Protein AF-0000000068325678 (afdb_homodimer)

Sequence (214 aa):
MILCGSPHPFFDRKTSIVSKYISELDDCEKLFIPMHDECPGHWYLCVIDFKNSHIQILDSLRSKNRDKFRFQSVKTVVEFCQTFFKLYDIGKDVFQFSIDWAPSIPTMILCGSPHPFFDRKTSIVSKYISELDDCEKLFIPMHDECPGHWYLCVIDFKNSHIQILDSLRSKNRDKFRFQSVKTVVEFCQTFFKLYDIGKDVFQFSIDWAPSIPT

Radius of gyration: 17.44 Å; Cα contacts (8 Å, |Δi|>4): 293; chains: 2; bounding box: 43×41×51 Å

InterPro domains:
  IPR003653 Ulp1 protease family, C-terminal catalytic domain [PF02902] (25-102)
  IPR003653 Ulp1 protease family, C-terminal catalytic domain [PS50600] (1-107)
  IPR038765 Papain-like cysteine peptidase superfamily [SSF54001] (18-79)

Secondary structure (DSSP, 8-state):
-----S----S-TTSHHHHHHHHHHHH-SEEEEEEEETTTTEEEEEEEETTTTEEEEE-TT--HHHHHHHHHHHHHHHHHHHHHHHHTT-S---TT-EEEEPP----/-----S----S-TTSHHHHHHHHHHHH-SEEEEEEEETTTTEEEEEEEETTTTEEEEE-TT--HHHHHHHHHHHHHHHHHHHHHHHHTT-S---TT-EEEEPP----

Foldseek 3Di:
DPPPDDLPCPVVLPDPVVVVVLVVVLPDQKDWDWDFDVVVTDIWIWIQGQPVLAIETGHQDDDPVCVVVVVVVSVVVVVVVQVVCVSSVRPGHNPPHYYYYDDHDPD/DPPPDDLPCPPVLPDPVVVVVLVVVLPDQKDWDWDFDVVVTDIWIWIQGQPVLAIETGHQDDDPVCVVVVVVVSVVVVVVVQVVCVSSVRPGHNPPHYYYYDPHDPD

Structure (mmCIF, N/CA/C/O backbone):
data_AF-0000000068325678-model_v1
#
loop_
_entity.id
_entity.type
_entity.pdbx_description
1 polymer 'Ubiquitin-like protease family profile domain-containing protein'
#
loop_
_atom_site.group_PDB
_atom_site.id
_atom_site.type_symbol
_atom_site.label_atom_id
_atom_site.label_alt_id
_atom_site.label_comp_id
_atom_site.label_asym_id
_atom_site.label_entity_id
_atom_site.label_seq_id
_atom_site.pdbx_PDB_ins_code
_atom_site.Cartn_x
_atom_site.Cartn_y
_atom_site.Cartn_z
_atom_site.occupancy
_atom_site.B_iso_or_equiv
_atom_site.auth_seq_id
_atom_site.auth_comp_id
_atom_site.auth_asym_id
_atom_site.auth_atom_id
_atom_site.pdbx_PDB_model_num
ATOM 1 N N . MET A 1 1 ? 12.867 0.253 -30.562 1 19.03 1 MET A N 1
ATOM 2 C CA . MET A 1 1 ? 11.43 0.26 -30.828 1 19.03 1 MET A CA 1
ATOM 3 C C . MET A 1 1 ? 10.695 -0.684 -29.891 1 19.03 1 MET A C 1
ATOM 5 O O . MET A 1 1 ? 10.375 -1.813 -30.25 1 19.03 1 MET A O 1
ATOM 9 N N . ILE A 1 2 ? 11.211 -1.012 -28.703 1 21.33 2 ILE A N 1
ATOM 10 C CA . ILE A 1 2 ? 10.914 -2.166 -27.859 1 21.33 2 ILE A CA 1
ATOM 11 C C . ILE A 1 2 ? 9.438 -2.16 -27.484 1 21.33 2 ILE A C 1
ATOM 13 O O . ILE A 1 2 ? 8.945 -1.192 -26.906 1 21.33 2 ILE A O 1
ATOM 17 N N . LEU A 1 3 ? 8.562 -2.754 -28.391 1 21.84 3 LEU A N 1
ATOM 18 C CA . LEU A 1 3 ? 7.129 -3.012 -28.438 1 21.84 3 LEU A CA 1
ATOM 19 C C . LEU A 1 3 ? 6.609 -3.42 -27.062 1 21.84 3 LEU A C 1
ATOM 21 O O . LEU A 1 3 ? 6.988 -4.465 -26.531 1 21.84 3 LEU A O 1
ATOM 25 N N . CYS A 1 4 ? 6.664 -2.537 -26.094 1 28.83 4 CYS A N 1
ATOM 26 C CA . CYS A 1 4 ? 5.797 -2.703 -24.938 1 28.83 4 CYS A CA 1
ATOM 27 C C . CYS A 1 4 ? 4.449 -3.291 -25.344 1 28.83 4 CYS A C 1
ATOM 29 O O . CYS A 1 4 ? 3.615 -2.598 -25.938 1 28.83 4 CYS A O 1
ATOM 31 N N . GLY A 1 5 ? 4.523 -4.441 -26.062 1 28.38 5 GLY A N 1
ATOM 32 C CA . GLY A 1 5 ? 3.49 -5.156 -26.797 1 28.38 5 GLY A CA 1
ATOM 33 C C . GLY A 1 5 ? 2.125 -5.066 -26.141 1 28.38 5 GLY A C 1
ATOM 34 O O . GLY A 1 5 ? 2.002 -4.586 -25.016 1 28.38 5 GLY A O 1
ATOM 35 N N . SER A 1 6 ? 1.052 -5.852 -26.734 1 28.86 6 SER A N 1
ATOM 36 C CA . SER A 1 6 ? -0.381 -6.031 -26.531 1 28.86 6 SER A CA 1
ATOM 37 C C . SER A 1 6 ? -0.703 -6.223 -25.047 1 28.86 6 SER A C 1
ATOM 39 O O . SER A 1 6 ? 0.155 -6.648 -24.281 1 28.86 6 SER A O 1
ATOM 41 N N . PRO A 1 7 ? -1.675 -5.48 -24.531 1 33.47 7 PRO A N 1
ATOM 42 C CA . PRO A 1 7 ? -2.213 -5.668 -23.172 1 33.47 7 PRO A CA 1
ATOM 43 C C . PRO A 1 7 ? -2.221 -7.133 -22.734 1 33.47 7 PRO A C 1
ATOM 45 O O . PRO A 1 7 ? -2.896 -7.961 -23.359 1 33.47 7 PRO A O 1
ATOM 48 N N . HIS A 1 8 ? -1.134 -7.852 -22.797 1 33.44 8 HIS A N 1
ATOM 49 C CA . HIS A 1 8 ? -1.098 -9.281 -22.516 1 33.44 8 HIS A CA 1
ATOM 50 C C . HIS A 1 8 ? -2.164 -9.672 -21.5 1 33.44 8 HIS A C 1
ATOM 52 O O . HIS A 1 8 ? -2.369 -8.977 -20.5 1 33.44 8 HIS A O 1
ATOM 58 N N . PRO A 1 9 ? -3.201 -10.445 -21.891 1 39.09 9 PRO A N 1
ATOM 59 C CA . PRO A 1 9 ? -4.289 -11.039 -21.109 1 39.09 9 PRO A CA 1
ATOM 60 C C . PRO A 1 9 ? -3.834 -11.523 -19.734 1 39.09 9 PRO A C 1
ATOM 62 O O . PRO A 1 9 ? -4.41 -12.461 -19.172 1 39.09 9 PRO A O 1
ATOM 65 N N . PHE A 1 10 ? -2.732 -11.039 -19.297 1 39.41 10 PHE A N 1
ATOM 66 C CA . PHE A 1 10 ? -1.992 -11.812 -18.297 1 39.41 10 PHE A CA 1
ATOM 67 C C . PHE A 1 10 ? -2.902 -12.219 -17.141 1 39.41 10 PHE A C 1
ATOM 69 O O . PHE A 1 10 ? -2.881 -13.375 -16.719 1 39.41 10 PHE A O 1
ATOM 76 N N . PHE A 1 11 ? -3.197 -11.156 -16.172 1 44.03 11 PHE A N 1
ATOM 77 C CA . PHE A 1 11 ? -3.895 -11.789 -15.062 1 44.03 11 PHE A CA 1
ATOM 78 C C . PHE A 1 11 ? -5.246 -12.328 -15.508 1 44.03 11 PHE A C 1
ATOM 80 O O . PHE A 1 11 ? -6.121 -11.57 -15.922 1 44.03 11 PHE A O 1
ATOM 87 N N . ASP A 1 12 ? -5.238 -13.398 -16.25 1 41.72 12 ASP A N 1
ATOM 88 C CA . ASP A 1 12 ? -6.547 -14.008 -16.438 1 41.72 12 ASP A CA 1
ATOM 89 C C . ASP A 1 12 ? -7.391 -13.922 -15.172 1 41.72 12 ASP A C 1
ATOM 91 O O . ASP A 1 12 ? -7.02 -14.469 -14.133 1 41.72 12 ASP A O 1
ATOM 95 N N . ARG A 1 13 ? -8.156 -12.883 -15.039 1 50.09 13 ARG A N 1
ATOM 96 C CA . ARG A 1 13 ? -9.211 -12.781 -14.039 1 50.09 13 ARG A CA 1
ATOM 97 C C . ARG A 1 13 ? -9.711 -14.164 -13.633 1 50.09 13 ARG A C 1
ATOM 99 O O . ARG A 1 13 ? -10.5 -14.289 -12.695 1 50.09 13 ARG A O 1
ATOM 106 N N . LYS A 1 14 ? -9.07 -15.227 -14.43 1 54.88 14 LYS A N 1
ATOM 107 C CA . LYS A 1 14 ? -9.828 -16.469 -14.344 1 54.88 14 LYS A CA 1
ATOM 108 C C . LYS A 1 14 ? -9.312 -17.344 -13.211 1 54.88 14 LYS A C 1
ATOM 110 O O . LYS A 1 14 ? -9.82 -18.453 -12.984 1 54.88 14 LYS A O 1
ATOM 115 N N . THR A 1 15 ? -8.219 -16.656 -12.57 1 63.22 15 THR A N 1
ATOM 116 C CA . THR A 1 15 ? -7.977 -17.594 -11.484 1 63.22 15 THR A CA 1
ATOM 117 C C . THR A 1 15 ? -8.781 -17.219 -10.25 1 63.22 15 THR A C 1
ATOM 119 O O . THR A 1 15 ? -9.109 -16.047 -10.055 1 63.22 15 THR A O 1
ATOM 122 N N . SER A 1 16 ? -9.188 -18.156 -9.617 1 69.06 16 SER A N 1
ATOM 123 C CA . SER A 1 16 ? -9.984 -18.016 -8.398 1 69.06 16 SER A CA 1
ATOM 124 C C . SER A 1 16 ? -9.328 -17.062 -7.41 1 69.06 16 SER A C 1
ATOM 126 O O . SER A 1 16 ? -10.008 -16.266 -6.762 1 69.06 16 SER A O 1
ATOM 128 N N . ILE A 1 17 ? -8.023 -17.016 -7.434 1 69.06 17 ILE A N 1
ATOM 129 C CA . ILE A 1 17 ? -7.336 -16.188 -6.438 1 69.06 17 ILE A CA 1
ATOM 130 C C . ILE A 1 17 ? -7.445 -14.719 -6.82 1 69.06 17 ILE A C 1
ATOM 132 O O . ILE A 1 17 ? -7.715 -13.867 -5.965 1 69.06 17 ILE A O 1
ATOM 136 N N . VAL A 1 18 ? -7.32 -14.438 -8.078 1 73.19 18 VAL A N 1
ATOM 137 C CA . VAL A 1 18 ? -7.422 -13.055 -8.531 1 73.19 18 VAL A CA 1
ATOM 138 C C . VAL A 1 18 ? -8.836 -12.539 -8.305 1 73.19 18 VAL A C 1
ATOM 140 O O . VAL A 1 18 ? -9.031 -11.422 -7.824 1 73.19 18 VAL A O 1
ATOM 143 N N . SER A 1 19 ? -9.75 -13.469 -8.547 1 77.62 19 SER A N 1
ATOM 144 C CA . SER A 1 19 ? -11.148 -13.094 -8.352 1 77.62 19 SER A CA 1
ATOM 145 C C . SER A 1 19 ? -11.422 -12.742 -6.891 1 77.62 19 SER A C 1
ATOM 147 O O . SER A 1 19 ? -12.148 -11.789 -6.605 1 77.62 19 SER A O 1
ATOM 149 N N . LYS A 1 20 ? -10.812 -13.492 -6.074 1 81.19 20 LYS A N 1
ATOM 150 C CA . LYS A 1 20 ? -10.984 -13.227 -4.648 1 81.19 20 LYS A CA 1
ATOM 151 C C . LYS A 1 20 ? -10.398 -11.875 -4.262 1 81.19 20 LYS A C 1
ATOM 153 O O . LYS A 1 20 ? -11.047 -11.078 -3.582 1 81.19 20 LYS A O 1
ATOM 158 N N . TYR A 1 21 ? -9.297 -11.617 -4.734 1 78.25 21 TYR A N 1
ATOM 159 C CA . TYR A 1 21 ? -8.641 -10.367 -4.387 1 78.25 21 TYR A CA 1
ATOM 160 C C . TYR A 1 21 ? -9.359 -9.18 -5.016 1 78.25 21 TYR A C 1
ATOM 162 O O . TYR A 1 21 ? -9.445 -8.102 -4.414 1 78.25 21 TYR A O 1
ATOM 170 N N . ILE A 1 22 ? -9.922 -9.398 -6.152 1 79.69 22 ILE A N 1
ATOM 171 C CA . ILE A 1 22 ? -10.695 -8.359 -6.816 1 79.69 22 ILE A CA 1
ATOM 172 C C . ILE A 1 22 ? -11.906 -7.996 -5.961 1 79.69 22 ILE A C 1
ATOM 174 O O . ILE A 1 22 ? -12.172 -6.816 -5.711 1 79.69 22 ILE A O 1
ATOM 178 N N . SER A 1 23 ? -12.602 -9.031 -5.516 1 84.31 23 SER A N 1
ATOM 179 C CA . SER A 1 23 ? -13.789 -8.797 -4.699 1 84.31 23 SER A CA 1
ATOM 180 C C . SER A 1 23 ? -13.438 -8.07 -3.406 1 84.31 23 SER A C 1
ATOM 182 O O . SER A 1 23 ? -14.133 -7.129 -3.008 1 84.31 23 SER A O 1
ATOM 184 N N . GLU A 1 24 ? -12.406 -8.43 -2.816 1 85.19 24 GLU A N 1
ATOM 185 C CA . GLU A 1 24 ? -12 -7.84 -1.548 1 85.19 24 GLU A CA 1
ATOM 186 C C . GLU A 1 24 ? -11.57 -6.387 -1.731 1 85.19 24 GLU A C 1
ATOM 188 O O . GLU A 1 24 ? -11.898 -5.531 -0.906 1 85.19 24 GLU A O 1
ATOM 193 N N . LEU A 1 25 ? -10.938 -6.113 -2.812 1 84.06 25 LEU A N 1
ATOM 194 C CA . LEU A 1 25 ? -10.531 -4.742 -3.104 1 84.06 25 LEU A CA 1
ATOM 195 C C . LEU A 1 25 ? -11.734 -3.869 -3.424 1 84.06 25 LEU A C 1
ATOM 197 O O . LEU A 1 25 ? -11.766 -2.691 -3.064 1 84.06 25 LEU A O 1
ATOM 201 N N . ASP A 1 26 ? -12.68 -4.523 -4.055 1 86.56 26 ASP A N 1
ATOM 202 C CA . ASP A 1 26 ? -13.906 -3.795 -4.379 1 86.56 26 ASP A CA 1
ATOM 203 C C . ASP A 1 26 ? -14.625 -3.34 -3.109 1 86.56 26 ASP A C 1
ATOM 205 O O . ASP A 1 26 ? -15.266 -2.285 -3.098 1 86.56 26 ASP A O 1
ATOM 209 N N . ASP A 1 27 ? -14.398 -4.109 -2.055 1 86.38 27 ASP A N 1
ATOM 210 C CA . ASP A 1 27 ? -15.102 -3.82 -0.809 1 86.38 27 ASP A CA 1
ATOM 211 C C . ASP A 1 27 ? -14.258 -2.926 0.101 1 86.38 27 ASP A C 1
ATOM 213 O O . ASP A 1 27 ? -14.734 -2.471 1.144 1 86.38 27 ASP A O 1
ATOM 217 N N . CYS A 1 28 ? -13.102 -2.697 -0.262 1 87.56 28 CYS A N 1
ATOM 218 C CA . CYS A 1 28 ? -12.203 -1.906 0.568 1 87.56 28 CYS A CA 1
ATOM 219 C C . CYS A 1 28 ? -12.609 -0.438 0.573 1 87.56 28 CYS A C 1
ATOM 221 O O . CYS A 1 28 ? -12.898 0.133 -0.479 1 87.56 28 CYS A O 1
ATOM 223 N N . GLU A 1 29 ? -12.625 0.172 1.743 1 88.56 29 GLU A N 1
ATOM 224 C CA . GLU A 1 29 ? -12.984 1.584 1.848 1 88.56 29 GLU A CA 1
ATOM 225 C C . GLU A 1 29 ? -11.758 2.477 1.708 1 88.56 29 GLU A C 1
ATOM 227 O O . GLU A 1 29 ? -11.852 3.613 1.242 1 88.56 29 GLU A O 1
ATOM 232 N N . LYS A 1 30 ? -10.648 1.953 2.18 1 91.81 30 LYS A N 1
ATOM 233 C CA . LYS A 1 30 ? -9.406 2.717 2.121 1 91.81 30 LYS A CA 1
ATOM 234 C C . LYS A 1 30 ? -8.219 1.811 1.81 1 91.81 30 LYS A C 1
ATOM 236 O O . LYS A 1 30 ? -8.227 0.63 2.166 1 91.81 30 LYS A O 1
ATOM 241 N N . LEU A 1 31 ? -7.305 2.381 1.142 1 93 31 LEU A N 1
ATOM 242 C CA . LEU A 1 31 ? -6.02 1.743 0.891 1 93 31 LEU A CA 1
ATOM 243 C C . LEU A 1 31 ? -4.887 2.52 1.558 1 93 31 LEU A C 1
ATOM 245 O O . LEU A 1 31 ? -4.762 3.73 1.361 1 93 31 LEU A O 1
ATOM 249 N N . PHE A 1 32 ? -4.113 1.901 2.424 1 91.75 32 PHE A N 1
ATOM 250 C CA . PHE A 1 32 ? -2.957 2.477 3.098 1 91.75 32 PHE A CA 1
ATOM 251 C C . PHE A 1 32 ? -1.662 1.998 2.455 1 91.75 32 PHE A C 1
ATOM 253 O O . PHE A 1 32 ? -1.358 0.804 2.471 1 91.75 32 PHE A O 1
ATOM 260 N N . ILE A 1 33 ? -0.885 2.895 1.903 1 94.19 33 ILE A N 1
ATOM 261 C CA . ILE A 1 33 ? 0.302 2.516 1.145 1 94.19 33 ILE A CA 1
ATOM 262 C C . ILE A 1 33 ? 1.541 3.146 1.777 1 94.19 33 ILE A C 1
ATOM 264 O O . ILE A 1 33 ? 1.727 4.363 1.714 1 94.19 33 ILE A O 1
ATOM 268 N N . PRO A 1 34 ? 2.385 2.303 2.312 1 92.44 34 PRO A N 1
ATOM 269 C CA . PRO A 1 34 ? 3.658 2.84 2.797 1 92.44 34 PRO A CA 1
ATOM 270 C C . PRO A 1 34 ? 4.543 3.365 1.669 1 92.44 34 PRO A C 1
ATOM 272 O O . PRO A 1 34 ? 4.715 2.693 0.65 1 92.44 34 PRO A O 1
ATOM 275 N N . MET A 1 35 ? 4.977 4.582 1.812 1 93.19 35 MET A N 1
ATOM 276 C CA . MET A 1 35 ? 5.848 5.254 0.849 1 93.19 35 MET A CA 1
ATOM 277 C C . MET A 1 35 ? 7.242 5.457 1.428 1 93.19 35 MET A C 1
ATOM 279 O O . MET A 1 35 ? 7.391 5.723 2.623 1 93.19 35 MET A O 1
ATOM 283 N N . HIS A 1 36 ? 8.172 5.238 0.636 1 88.25 36 HIS A N 1
ATOM 284 C CA . HIS A 1 36 ? 9.547 5.402 1.099 1 88.25 36 HIS A CA 1
ATOM 285 C C . HIS A 1 36 ? 10.258 6.508 0.326 1 88.25 36 HIS A C 1
ATOM 287 O O . HIS A 1 36 ? 10.25 6.516 -0.907 1 88.25 36 HIS A O 1
ATOM 293 N N . ASP A 1 37 ? 10.688 7.469 1.021 1 87.25 37 ASP A N 1
ATOM 294 C CA . ASP A 1 37 ? 11.578 8.5 0.489 1 87.25 37 ASP A CA 1
ATOM 295 C C . ASP A 1 37 ? 13.039 8.133 0.714 1 87.25 37 ASP A C 1
ATOM 297 O O . ASP A 1 37 ? 13.539 8.203 1.839 1 87.25 37 ASP A O 1
ATOM 301 N N . GLU A 1 38 ? 13.711 7.66 -0.294 1 77.5 38 GLU A N 1
ATOM 302 C CA . GLU A 1 38 ? 15.062 7.133 -0.176 1 77.5 38 GLU A CA 1
ATOM 303 C C . GLU A 1 38 ? 16.016 8.172 0.424 1 77.5 38 GLU A C 1
ATOM 305 O O . GLU A 1 38 ? 16.922 7.824 1.169 1 77.5 38 GLU A O 1
ATOM 310 N N . CYS A 1 39 ? 15.867 9.312 0.131 1 71.75 39 CYS A N 1
ATOM 311 C CA . CYS A 1 39 ? 16.703 10.375 0.664 1 71.75 39 CYS A CA 1
ATOM 312 C C . CYS A 1 39 ? 15.898 11.32 1.545 1 71.75 39 CYS A C 1
ATOM 314 O O . CYS A 1 39 ? 15.234 12.227 1.043 1 71.75 39 CYS A O 1
ATOM 316 N N . PRO A 1 40 ? 16.094 11.039 2.643 1 68.5 40 PRO A N 1
ATOM 317 C CA . PRO A 1 40 ? 17.016 10.406 3.582 1 68.5 40 PRO A CA 1
ATOM 318 C C . PRO A 1 40 ? 16.531 9.039 4.055 1 68.5 40 PRO A C 1
ATOM 320 O O . PRO A 1 40 ? 17.047 8.5 5.039 1 68.5 40 PRO A O 1
ATOM 323 N N . GLY A 1 41 ? 15.531 8.375 3.555 1 81.88 41 GLY A N 1
ATOM 324 C CA . GLY A 1 41 ? 15.008 7.094 3.998 1 81.88 41 GLY A CA 1
ATOM 325 C C . GLY A 1 41 ? 13.781 7.223 4.875 1 81.88 41 GLY A C 1
ATOM 326 O O . GLY A 1 41 ? 13.57 6.414 5.781 1 81.88 41 GLY A O 1
ATOM 327 N N . HIS A 1 42 ? 13.055 8.227 4.734 1 87 42 HIS A N 1
ATOM 328 C CA . HIS A 1 42 ? 11.859 8.516 5.508 1 87 42 HIS A CA 1
ATOM 329 C C . HIS A 1 42 ? 10.641 7.82 4.918 1 87 42 HIS A C 1
ATOM 331 O O . HIS A 1 42 ? 10.453 7.801 3.699 1 87 42 HIS A O 1
ATOM 337 N N . TRP A 1 43 ? 9.992 7.262 5.863 1 88.25 43 TRP A N 1
ATOM 338 C CA . TRP A 1 43 ? 8.758 6.609 5.457 1 88.25 43 TRP A CA 1
ATOM 339 C C . TRP A 1 43 ? 7.551 7.496 5.758 1 88.25 43 TRP A C 1
ATOM 341 O O . TRP A 1 43 ? 7.527 8.203 6.77 1 88.25 43 TRP A O 1
ATOM 351 N N . TYR A 1 44 ? 6.59 7.551 4.898 1 90.5 44 TYR A N 1
ATOM 352 C CA . TYR A 1 44 ? 5.312 8.234 5.074 1 90.5 44 TYR A CA 1
ATOM 353 C C . TYR A 1 44 ? 4.18 7.438 4.441 1 90.5 44 TYR A C 1
ATOM 355 O O . TYR A 1 44 ? 4.406 6.367 3.877 1 90.5 44 TYR A O 1
ATOM 363 N N . LEU A 1 45 ? 2.941 7.93 4.652 1 92.19 45 LEU A N 1
ATOM 364 C CA . LEU A 1 45 ? 1.812 7.109 4.23 1 92.19 45 LEU A CA 1
ATOM 365 C C . LEU A 1 45 ? 0.98 7.832 3.176 1 92.19 45 LEU A C 1
ATOM 367 O O . LEU A 1 45 ? 0.691 9.023 3.314 1 92.19 45 LEU A O 1
ATOM 371 N N . CYS A 1 46 ? 0.693 7.102 2.072 1 94.69 46 CYS A N 1
ATOM 372 C CA . CYS A 1 46 ? -0.371 7.465 1.144 1 94.69 46 CYS A CA 1
ATOM 373 C C . CYS A 1 46 ? -1.671 6.754 1.499 1 94.69 46 CYS A C 1
ATOM 375 O O . CYS A 1 46 ? -1.71 5.523 1.578 1 94.69 46 CYS A O 1
ATOM 377 N N . VAL A 1 47 ? -2.73 7.539 1.732 1 94.12 47 VAL A N 1
ATOM 378 C CA . VAL A 1 47 ? -4.027 6.953 2.055 1 94.12 47 VAL A CA 1
ATOM 379 C C . VAL A 1 47 ? -5.027 7.27 0.947 1 94.12 47 VAL A C 1
ATOM 381 O O . VAL A 1 47 ? -5.371 8.438 0.727 1 94.12 47 VAL A O 1
ATOM 384 N N . ILE A 1 48 ? -5.441 6.238 0.242 1 95.75 48 ILE A N 1
ATOM 385 C CA . ILE A 1 48 ? -6.512 6.402 -0.737 1 95.75 48 ILE A CA 1
ATOM 386 C C . ILE A 1 48 ? -7.859 6.113 -0.083 1 95.75 48 ILE A C 1
ATOM 388 O O . ILE A 1 48 ? -8.148 4.969 0.279 1 95.75 48 ILE A O 1
ATOM 392 N N . ASP A 1 49 ? -8.688 7.168 0.061 1 93.81 49 ASP A N 1
ATOM 393 C CA . ASP A 1 49 ? -10.008 7.074 0.689 1 93.81 49 ASP A CA 1
ATOM 394 C C . ASP A 1 49 ? -11.109 6.965 -0.36 1 93.81 49 ASP A C 1
ATOM 396 O O . ASP A 1 49 ? -11.57 7.977 -0.892 1 93.81 49 ASP A O 1
ATOM 400 N N . PHE A 1 50 ? -11.461 5.738 -0.648 1 94 50 PHE A N 1
ATOM 401 C CA . PHE A 1 50 ? -12.461 5.504 -1.682 1 94 50 PHE A CA 1
ATOM 402 C C . PHE A 1 50 ? -13.82 6.043 -1.252 1 94 50 PHE A C 1
ATOM 404 O O . PHE A 1 50 ? -14.609 6.484 -2.088 1 94 50 PHE A O 1
ATOM 411 N N . LYS A 1 51 ? -14.078 6.027 0.022 1 91.38 51 LYS A N 1
ATOM 412 C CA . LYS A 1 51 ? -15.367 6.457 0.57 1 91.38 51 LYS A CA 1
ATOM 413 C C . LYS A 1 51 ? -15.57 7.957 0.372 1 91.38 51 LYS A C 1
ATOM 415 O O . LYS A 1 51 ? -16.641 8.391 -0.051 1 91.38 51 LYS A O 1
ATOM 420 N N . ASN A 1 52 ? -14.492 8.703 0.562 1 93 52 ASN A N 1
ATOM 421 C CA . ASN A 1 52 ? -14.617 10.156 0.507 1 93 52 ASN A CA 1
ATOM 422 C C . ASN A 1 52 ? -13.977 10.727 -0.754 1 93 52 ASN A C 1
ATOM 424 O O . ASN A 1 52 ? -13.898 11.945 -0.924 1 93 52 ASN A O 1
ATOM 428 N N . SER A 1 53 ? -13.469 9.945 -1.628 1 95.69 53 SER A N 1
ATOM 429 C CA . SER A 1 53 ? -12.914 10.305 -2.932 1 95.69 53 SER A CA 1
ATOM 430 C C . SER A 1 53 ? -11.766 11.297 -2.793 1 95.69 53 SER A C 1
ATOM 432 O O . SER A 1 53 ? -11.75 12.336 -3.447 1 95.69 53 SER A O 1
ATOM 434 N N . HIS A 1 54 ? -10.867 10.984 -1.891 1 96.12 54 HIS A N 1
ATOM 435 C CA . HIS A 1 54 ? -9.695 11.836 -1.708 1 96.12 54 HIS A CA 1
ATOM 436 C C . HIS A 1 54 ? -8.477 11.016 -1.307 1 96.12 54 HIS A C 1
ATOM 438 O O . HIS A 1 54 ? -8.602 9.875 -0.873 1 96.12 54 HIS A O 1
ATOM 444 N N . ILE A 1 55 ? -7.34 11.609 -1.495 1 96.94 55 ILE A N 1
ATOM 445 C CA . ILE A 1 55 ? -6.059 11.008 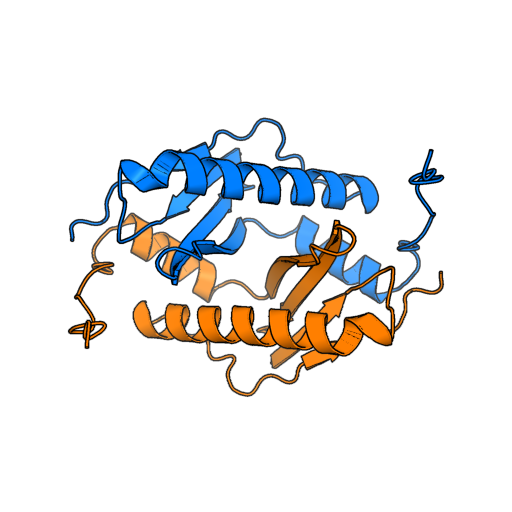-1.156 1 96.94 55 ILE A CA 1
ATOM 446 C C . ILE A 1 55 ? -5.305 11.906 -0.178 1 96.94 55 ILE A C 1
ATOM 448 O O . ILE A 1 55 ? -5.219 13.117 -0.378 1 96.94 55 ILE A O 1
ATOM 452 N N . GLN A 1 56 ? -4.832 11.281 0.877 1 94.94 56 GLN A N 1
ATOM 453 C CA . GLN A 1 56 ? -4.094 12.047 1.885 1 94.94 56 GLN A CA 1
ATOM 454 C C . GLN A 1 56 ? -2.674 11.508 2.047 1 94.94 56 GLN A C 1
ATOM 456 O O . GLN A 1 56 ? -2.455 10.297 2.035 1 94.94 56 GLN A O 1
ATOM 461 N N . ILE A 1 57 ? -1.778 12.461 2.191 1 94 57 ILE A N 1
ATOM 462 C CA . ILE A 1 57 ? -0.4 12.125 2.531 1 94 57 ILE A CA 1
ATOM 463 C C . ILE A 1 57 ? -0.155 12.391 4.016 1 94 57 ILE A C 1
ATOM 465 O O . ILE A 1 57 ? -0.29 13.523 4.48 1 94 57 ILE A O 1
ATOM 469 N N . LEU A 1 58 ? 0.089 11.375 4.75 1 90.06 58 LEU A N 1
ATOM 470 C CA . LEU A 1 58 ? 0.464 11.484 6.156 1 90.06 58 LEU A CA 1
ATOM 471 C C . LEU A 1 58 ? 1.979 11.422 6.32 1 90.06 58 LEU A C 1
ATOM 473 O O . LEU A 1 58 ? 2.588 10.367 6.109 1 90.06 58 LEU A O 1
ATOM 477 N N . ASP A 1 59 ? 2.51 12.508 6.684 1 88.5 59 ASP A N 1
ATOM 478 C CA . ASP A 1 59 ? 3.955 12.641 6.832 1 88.5 59 ASP A CA 1
ATOM 479 C C . ASP A 1 59 ? 4.312 13.32 8.148 1 88.5 59 ASP A C 1
ATOM 481 O O . ASP A 1 59 ? 3.99 14.492 8.359 1 88.5 59 ASP A O 1
ATOM 485 N N . SER A 1 60 ? 4.961 12.578 8.914 1 81.38 60 SER A N 1
ATOM 486 C CA . SER A 1 60 ? 5.305 13.117 10.234 1 81.38 60 SER A CA 1
ATOM 487 C C . SER A 1 60 ? 6.477 14.094 10.141 1 81.38 60 SER A C 1
ATOM 489 O O . SER A 1 60 ? 6.727 14.852 11.078 1 81.38 60 SER A O 1
ATOM 491 N N . LEU A 1 61 ? 7.246 14.031 9.18 1 83.81 61 LEU A N 1
ATOM 492 C CA . LEU A 1 61 ? 8.391 14.922 8.992 1 83.81 61 LEU A CA 1
ATOM 493 C C . LEU A 1 61 ? 8.281 15.664 7.66 1 83.81 61 LEU A C 1
ATOM 495 O O . LEU A 1 61 ? 9.164 15.555 6.809 1 83.81 61 LEU A O 1
ATOM 499 N N . ARG A 1 62 ? 7.328 16.422 7.531 1 85.38 62 ARG A N 1
ATOM 500 C CA . ARG A 1 62 ? 7.152 17.172 6.293 1 85.38 62 ARG A CA 1
ATOM 501 C C . ARG A 1 62 ? 8.305 18.141 6.07 1 85.38 62 ARG A C 1
ATOM 503 O O . ARG A 1 62 ? 8.828 18.719 7.02 1 85.38 62 ARG A O 1
ATOM 510 N N . SER A 1 63 ? 8.727 18.156 4.93 1 85.56 63 SER A N 1
ATOM 511 C CA . SER A 1 63 ? 9.789 19.062 4.508 1 85.56 63 SER A CA 1
ATOM 512 C C . SER A 1 63 ? 9.461 19.734 3.182 1 85.56 63 SER A C 1
ATOM 514 O O . SER A 1 63 ? 9.172 19.062 2.191 1 85.56 63 SER A O 1
ATOM 516 N N . LYS A 1 64 ? 9.516 21 3.15 1 88.12 64 LYS A N 1
ATOM 517 C CA . LYS A 1 64 ? 9.203 21.75 1.938 1 88.12 64 LYS A CA 1
ATOM 518 C C . LYS A 1 64 ? 10.078 21.312 0.771 1 88.12 64 LYS A C 1
ATOM 520 O O . LYS A 1 64 ? 9.609 21.219 -0.365 1 88.12 64 LYS A O 1
ATOM 525 N N . ASN A 1 65 ? 11.312 20.938 1.061 1 90.31 65 ASN A N 1
ATOM 526 C CA . ASN A 1 65 ? 12.258 20.547 0.021 1 90.31 65 ASN A CA 1
ATOM 527 C C . ASN A 1 65 ? 11.906 19.188 -0.574 1 90.31 65 ASN A C 1
ATOM 529 O O . ASN A 1 65 ? 12.25 18.906 -1.721 1 90.31 65 ASN A O 1
ATOM 533 N N . ARG A 1 66 ? 11.141 18.438 0.225 1 92.44 66 ARG A N 1
ATOM 534 C CA . ARG A 1 66 ? 10.859 17.078 -0.228 1 92.44 66 ARG A CA 1
ATOM 535 C C . ARG A 1 66 ? 9.406 16.922 -0.647 1 92.44 66 ARG A C 1
ATOM 537 O O . ARG A 1 66 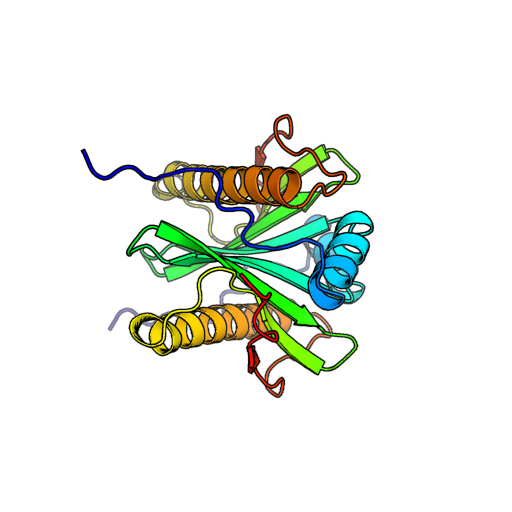? 9.031 15.93 -1.278 1 92.44 66 ARG A O 1
ATOM 544 N N . ASP A 1 67 ? 8.625 17.938 -0.395 1 92.81 67 ASP A N 1
ATOM 545 C CA . ASP A 1 67 ? 7.184 17.859 -0.592 1 92.81 67 ASP A CA 1
ATOM 546 C C . ASP A 1 67 ? 6.844 17.562 -2.049 1 92.81 67 ASP A C 1
ATOM 548 O O . ASP A 1 67 ? 5.98 16.734 -2.33 1 92.81 67 ASP A O 1
ATOM 552 N N . LYS A 1 68 ? 7.574 18.25 -2.93 1 94.62 68 LYS A N 1
ATOM 553 C CA . LYS A 1 68 ? 7.281 18.047 -4.348 1 94.62 68 LYS A CA 1
ATOM 554 C C . LYS A 1 68 ? 7.566 16.609 -4.766 1 94.62 68 LYS A C 1
ATOM 556 O O . LYS A 1 68 ? 6.758 15.984 -5.461 1 94.62 68 LYS A O 1
ATOM 561 N N . PHE A 1 69 ? 8.656 16.109 -4.336 1 94.5 69 PHE A N 1
ATOM 562 C CA . PHE A 1 69 ? 9.055 14.758 -4.684 1 94.5 69 PHE A CA 1
ATOM 563 C C . PHE A 1 69 ? 8.086 13.742 -4.094 1 94.5 69 PHE A C 1
ATOM 565 O O . PHE A 1 69 ? 7.648 12.82 -4.785 1 94.5 69 PHE A O 1
ATOM 572 N N . ARG A 1 70 ? 7.727 13.898 -2.9 1 94.31 70 ARG A N 1
ATOM 573 C CA . ARG A 1 70 ? 6.828 12.969 -2.223 1 94.31 70 ARG A CA 1
ATOM 574 C C . ARG A 1 70 ? 5.434 13 -2.838 1 94.31 70 ARG A C 1
ATOM 576 O O . ARG A 1 70 ? 4.777 11.969 -2.967 1 94.31 70 ARG A O 1
ATOM 583 N N . PHE A 1 71 ? 5.074 14.18 -3.193 1 96.31 71 PHE A N 1
ATOM 584 C CA . PHE A 1 71 ? 3.795 14.344 -3.873 1 96.31 71 PHE A CA 1
ATOM 585 C C . PHE A 1 71 ? 3.789 13.594 -5.203 1 96.31 71 PHE A C 1
ATOM 587 O O . PHE A 1 71 ? 2.838 12.875 -5.512 1 96.31 71 PHE A O 1
ATOM 594 N N . GLN A 1 72 ? 4.844 13.742 -5.93 1 96.44 72 GLN A N 1
ATOM 595 C CA . GLN A 1 72 ? 4.941 13.078 -7.227 1 96.44 72 GLN A CA 1
ATOM 596 C C . GLN A 1 72 ? 4.969 11.562 -7.062 1 96.44 72 GLN A C 1
ATOM 598 O O . GLN A 1 72 ? 4.395 10.836 -7.879 1 96.44 72 GLN A O 1
ATOM 603 N N . SER A 1 73 ? 5.672 11.086 -6.066 1 94.69 73 SER A N 1
ATOM 604 C CA . SER A 1 73 ? 5.711 9.656 -5.793 1 94.69 73 SER A CA 1
ATOM 605 C C . SER A 1 73 ? 4.312 9.109 -5.516 1 94.69 73 SER A C 1
ATOM 607 O O . SER A 1 73 ? 3.949 8.039 -6.016 1 94.69 73 SER A O 1
ATOM 609 N N . VAL A 1 74 ? 3.516 9.859 -4.793 1 96.69 74 VAL A N 1
ATOM 610 C CA . VAL A 1 74 ? 2.145 9.469 -4.492 1 96.69 74 VAL A CA 1
ATOM 611 C C . VAL A 1 74 ? 1.315 9.461 -5.773 1 96.69 74 VAL A C 1
ATOM 613 O O . VAL A 1 74 ? 0.574 8.508 -6.035 1 96.69 74 VAL A O 1
ATOM 616 N N . LYS A 1 75 ? 1.518 10.453 -6.551 1 97.25 75 LYS A N 1
ATOM 617 C CA . LYS A 1 75 ? 0.792 10.508 -7.816 1 97.25 75 LYS A CA 1
ATOM 618 C C . LYS A 1 75 ? 1.087 9.281 -8.672 1 97.25 75 LYS A C 1
ATOM 620 O O . LYS A 1 75 ? 0.174 8.68 -9.242 1 97.25 75 LYS A O 1
ATOM 625 N N . THR A 1 76 ? 2.311 8.914 -8.727 1 95.12 76 THR A N 1
ATOM 626 C CA . THR A 1 76 ? 2.725 7.77 -9.531 1 95.12 76 THR A CA 1
ATOM 627 C C . THR A 1 76 ? 2.07 6.488 -9.023 1 95.12 76 THR A C 1
ATOM 629 O O . THR A 1 76 ? 1.542 5.699 -9.805 1 95.12 76 THR A O 1
ATOM 632 N N . VAL A 1 77 ? 2.092 6.281 -7.766 1 95.31 77 VAL A N 1
ATOM 633 C CA . VAL A 1 77 ? 1.505 5.082 -7.18 1 95.31 77 VAL A CA 1
ATOM 634 C C . VAL A 1 77 ? -0 5.062 -7.438 1 95.31 77 VAL A C 1
ATOM 636 O O . VAL A 1 77 ? -0.569 4.016 -7.754 1 95.31 77 VAL A O 1
ATOM 639 N N . VAL A 1 78 ? -0.652 6.18 -7.355 1 96.81 78 VAL A N 1
ATOM 640 C CA . VAL A 1 78 ? -2.088 6.289 -7.582 1 96.81 78 VAL A CA 1
ATOM 641 C C . VAL A 1 78 ? -2.408 5.949 -9.039 1 96.81 78 VAL A C 1
ATOM 643 O O . VAL A 1 78 ? -3.396 5.266 -9.32 1 96.81 78 VAL A O 1
ATOM 646 N N . GLU A 1 79 ? -1.583 6.414 -9.906 1 95.06 79 GLU A N 1
ATOM 647 C CA . GLU A 1 79 ? -1.756 6.082 -11.312 1 95.06 79 GLU A CA 1
ATOM 648 C 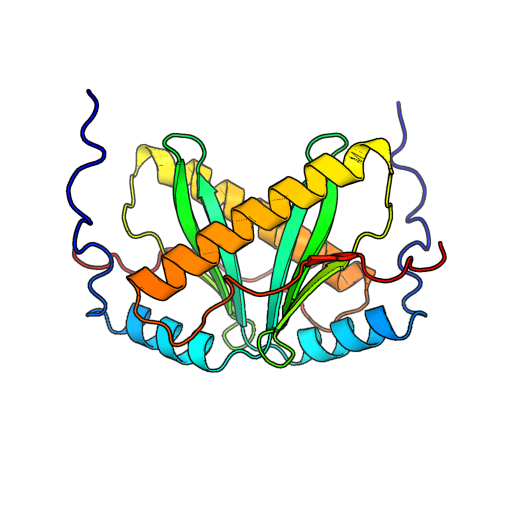C . GLU A 1 79 ? -1.629 4.578 -11.547 1 95.06 79 GLU A C 1
ATOM 650 O O . GLU A 1 79 ? -2.375 4.004 -12.344 1 95.06 79 GLU A O 1
ATOM 655 N N . PHE A 1 80 ? -0.729 4.031 -10.867 1 91.94 80 PHE A N 1
ATOM 656 C CA . PHE A 1 80 ? -0.615 2.58 -10.953 1 91.94 80 PHE A CA 1
ATOM 657 C C . PHE A 1 80 ? -1.878 1.906 -10.43 1 91.94 80 PHE A C 1
ATOM 659 O O . PHE A 1 80 ? -2.404 0.989 -11.062 1 91.94 80 PHE A O 1
ATOM 666 N N . CYS A 1 81 ? -2.35 2.312 -9.328 1 94.19 81 CYS A N 1
ATOM 667 C CA . CYS A 1 81 ? -3.576 1.744 -8.781 1 94.19 81 CYS A CA 1
ATOM 668 C C . CYS A 1 81 ? -4.723 1.858 -9.781 1 94.19 81 CYS A C 1
ATOM 670 O O . CYS A 1 81 ? -5.445 0.888 -10.016 1 94.19 81 CYS A O 1
ATOM 672 N N . GLN A 1 82 ? -4.77 3.033 -10.391 1 95 82 GLN A N 1
ATOM 673 C CA . GLN A 1 82 ? -5.809 3.244 -11.391 1 95 82 GLN A CA 1
ATOM 674 C C . GLN A 1 82 ? -5.695 2.227 -12.523 1 95 82 GLN A C 1
ATOM 676 O O . GLN A 1 82 ? -6.691 1.631 -12.938 1 95 82 GLN A O 1
ATOM 681 N N . THR A 1 83 ? -4.52 2.062 -12.992 1 90.69 83 THR A N 1
ATOM 682 C CA . THR A 1 83 ? -4.273 1.122 -14.078 1 90.69 83 THR A CA 1
ATOM 683 C C . THR A 1 83 ? -4.617 -0.302 -13.656 1 90.69 83 THR A C 1
ATOM 685 O O . THR A 1 83 ? -5.258 -1.042 -14.406 1 90.69 83 THR A O 1
ATOM 688 N N . PHE A 1 84 ? -4.23 -0.606 -12.492 1 86.44 84 PHE A N 1
ATOM 689 C CA . PHE A 1 84 ? -4.516 -1.924 -11.93 1 86.44 84 PHE A CA 1
ATOM 690 C C . PHE A 1 84 ? -6.016 -2.156 -11.836 1 86.44 84 PHE A C 1
ATOM 692 O O . PHE A 1 84 ? -6.516 -3.215 -12.219 1 86.44 84 PHE A O 1
ATOM 699 N N . PHE A 1 85 ? -6.73 -1.21 -11.32 1 90.56 85 PHE A N 1
ATOM 700 C CA . PHE A 1 85 ? -8.18 -1.314 -11.18 1 90.56 85 PHE A CA 1
ATOM 701 C C . PHE A 1 85 ? -8.844 -1.53 -12.531 1 90.56 85 PHE A C 1
ATOM 703 O O . PHE A 1 85 ? -9.742 -2.363 -12.664 1 90.56 85 PHE A O 1
ATOM 710 N N . LYS A 1 86 ? -8.391 -0.835 -13.477 1 90.31 86 LYS A N 1
ATOM 711 C CA . LYS A 1 86 ? -8.93 -0.979 -14.828 1 90.31 86 LYS A CA 1
ATOM 712 C C . LYS A 1 86 ? -8.602 -2.35 -15.406 1 90.31 86 LYS A C 1
ATOM 714 O O . LYS A 1 86 ? -9.477 -3.021 -15.961 1 90.31 86 LYS A O 1
ATOM 719 N N . LEU A 1 87 ? -7.402 -2.727 -15.25 1 84.38 87 LEU A N 1
ATOM 720 C CA . LEU A 1 87 ? -6.926 -3.984 -15.812 1 84.38 87 LEU A CA 1
ATOM 721 C C . LEU A 1 87 ? -7.711 -5.164 -15.25 1 84.38 87 LEU A C 1
ATOM 723 O O . LEU A 1 87 ? -8.016 -6.113 -15.977 1 84.38 87 LEU A O 1
ATOM 727 N N . TYR A 1 88 ? -8.031 -5.078 -14.031 1 83.94 88 TYR A N 1
ATOM 728 C CA . TYR A 1 88 ? -8.672 -6.215 -13.383 1 83.94 88 TYR A CA 1
ATOM 729 C C . TYR A 1 88 ? -10.164 -5.969 -13.195 1 83.94 88 TYR A C 1
ATOM 731 O O . TYR A 1 88 ? -10.844 -6.715 -12.484 1 83.94 88 TYR A O 1
ATOM 739 N N . ASP A 1 89 ? -10.664 -4.883 -13.797 1 87.69 89 ASP A N 1
ATOM 740 C CA . ASP A 1 89 ? -12.086 -4.543 -13.797 1 87.69 89 ASP A CA 1
ATOM 741 C C . ASP A 1 89 ? -12.617 -4.41 -12.375 1 87.69 89 ASP A C 1
ATOM 743 O O . ASP A 1 89 ? -13.648 -4.996 -12.031 1 87.69 89 ASP A O 1
ATOM 747 N N . ILE A 1 90 ? -11.781 -3.832 -11.602 1 86.56 90 ILE A N 1
ATOM 748 C CA . ILE A 1 90 ? -12.211 -3.498 -10.242 1 86.56 90 ILE A CA 1
ATOM 749 C C . ILE A 1 90 ? -13.047 -2.225 -10.266 1 86.56 90 ILE A C 1
ATOM 751 O O . ILE A 1 90 ? -12.734 -1.278 -10.992 1 86.56 90 ILE A O 1
ATOM 755 N N . GLY A 1 91 ? -14.109 -2.154 -9.531 1 89.94 91 GLY A N 1
ATOM 756 C CA . GLY A 1 91 ? -15.055 -1.053 -9.539 1 89.94 91 GLY A CA 1
ATOM 757 C C . GLY A 1 91 ? -14.547 0.18 -8.812 1 89.94 91 GLY A C 1
ATOM 758 O O . GLY A 1 91 ? -15.281 0.799 -8.039 1 89.94 91 GLY A O 1
ATOM 759 N N . LYS A 1 92 ? -13.312 0.516 -8.938 1 93.12 92 LYS A N 1
ATOM 760 C CA . LYS A 1 92 ? -12.734 1.706 -8.32 1 93.12 92 LYS A CA 1
ATOM 761 C C . LYS A 1 92 ? -12.133 2.631 -9.367 1 93.12 92 LYS A C 1
ATOM 763 O O . LYS A 1 92 ? -11.555 2.164 -10.352 1 93.12 92 LYS A O 1
ATOM 768 N N . ASP A 1 93 ? -12.367 3.971 -9.156 1 94.94 93 ASP A N 1
ATOM 769 C CA . ASP A 1 93 ? -11.82 5.02 -10.008 1 94.94 93 ASP A CA 1
ATOM 770 C C . ASP A 1 93 ? -11.227 6.156 -9.18 1 94.94 93 ASP A C 1
ATOM 772 O O . ASP A 1 93 ? -11.953 6.863 -8.484 1 94.94 93 ASP A O 1
ATOM 776 N N . VAL A 1 94 ? -9.922 6.309 -9.289 1 96.81 94 VAL A N 1
ATOM 777 C CA . VAL A 1 94 ? -9.273 7.289 -8.422 1 96.81 94 VAL A CA 1
ATOM 778 C C . VAL A 1 94 ? -8.711 8.43 -9.266 1 96.81 94 VAL A C 1
ATOM 780 O O . VAL A 1 94 ? -7.969 9.273 -8.758 1 96.81 94 VAL A O 1
ATOM 783 N N . PHE A 1 95 ? -9.047 8.531 -10.422 1 93.25 95 PHE A N 1
ATOM 784 C CA . PHE A 1 95 ? -8.5 9.492 -11.375 1 93.25 95 PHE A CA 1
ATOM 785 C C . PHE A 1 95 ? -8.812 10.922 -10.945 1 93.25 95 PHE A C 1
ATOM 787 O O . PHE A 1 95 ? -7.98 11.82 -11.094 1 93.25 95 PHE A O 1
ATOM 794 N N . GLN A 1 96 ? -9.914 11.047 -10.344 1 94.88 96 GLN A N 1
ATOM 795 C CA . GLN A 1 96 ? -10.352 12.406 -10.039 1 94.88 96 GLN A CA 1
ATOM 796 C C . GLN A 1 96 ? -10.117 12.742 -8.57 1 94.88 96 GLN A C 1
ATOM 798 O O . GLN A 1 96 ? -10.562 13.789 -8.094 1 94.88 96 GLN A O 1
ATOM 803 N N . PHE A 1 97 ? -9.516 11.891 -7.891 1 97.5 97 PHE A N 1
ATOM 804 C CA . PHE A 1 97 ? -9.32 12.156 -6.469 1 97.5 97 PHE A CA 1
ATOM 805 C C . PHE A 1 97 ? -8.312 13.281 -6.266 1 97.5 97 PHE A C 1
ATOM 807 O O . PHE A 1 97 ? -7.293 13.344 -6.957 1 97.5 97 PHE A O 1
ATOM 814 N N . SER A 1 98 ? -8.586 14.18 -5.371 1 96.81 98 SER A N 1
ATOM 815 C CA . SER A 1 98 ? -7.598 15.188 -4.996 1 96.81 98 SER A CA 1
ATOM 816 C C . SER A 1 98 ? -6.57 14.617 -4.02 1 96.81 98 SER A C 1
ATOM 818 O O . SER A 1 98 ? -6.891 13.734 -3.223 1 96.81 98 SER A O 1
ATOM 820 N N . ILE A 1 99 ? -5.379 15.141 -4.125 1 97 99 ILE A N 1
ATOM 821 C CA . ILE A 1 99 ? -4.309 14.75 -3.215 1 97 99 ILE A CA 1
ATOM 822 C C . ILE A 1 99 ? -3.977 15.906 -2.277 1 97 99 ILE A C 1
ATOM 824 O O . ILE A 1 99 ? -3.721 17.031 -2.729 1 97 99 ILE A O 1
ATOM 828 N N . ASP A 1 100 ? -4.043 15.609 -0.973 1 94.69 100 ASP A N 1
ATOM 829 C CA . ASP A 1 100 ? -3.736 16.656 0.004 1 94.69 100 ASP A CA 1
ATOM 830 C C . ASP A 1 100 ? -2.844 16.109 1.12 1 94.69 100 ASP A C 1
ATOM 832 O O . ASP A 1 100 ? -2.834 14.906 1.384 1 94.69 100 ASP A O 1
ATOM 836 N N . TRP A 1 101 ? -2.174 17.062 1.709 1 92.56 101 TRP A N 1
ATOM 837 C CA . TRP A 1 101 ? -1.405 16.734 2.904 1 92.56 101 TRP A CA 1
ATOM 838 C C . TRP A 1 101 ? -2.301 16.703 4.137 1 92.56 101 TRP A C 1
ATOM 840 O O . TRP A 1 101 ? -3.158 17.578 4.309 1 92.56 101 TRP A O 1
ATOM 850 N N . ALA A 1 102 ? -2.119 15.672 4.887 1 86.5 102 ALA A N 1
ATOM 851 C CA . ALA A 1 102 ? -2.814 15.68 6.172 1 86.5 102 ALA A CA 1
ATOM 852 C C . ALA A 1 102 ? -2.291 16.797 7.066 1 86.5 102 ALA A C 1
ATOM 854 O O . ALA A 1 102 ? -1.106 17.141 7.016 1 86.5 102 ALA A O 1
ATOM 855 N N . PRO A 1 103 ? -3.258 17.406 7.672 1 75.06 103 PRO A N 1
ATOM 856 C CA . PRO A 1 103 ? -2.793 18.484 8.539 1 75.06 103 PRO A CA 1
ATOM 857 C C . PRO A 1 103 ? -1.678 18.047 9.484 1 75.06 103 PRO A C 1
ATOM 859 O O . PRO A 1 103 ? -1.608 16.875 9.867 1 75.06 103 PRO A O 1
ATOM 862 N N . SER A 1 104 ? -0.579 18.875 9.461 1 60.31 104 SER A N 1
ATOM 863 C CA . SER A 1 104 ? 0.647 18.625 10.211 1 60.31 104 SER A CA 1
ATOM 864 C C . SER A 1 104 ? 0.342 18.078 11.602 1 60.31 104 SER A C 1
ATOM 866 O O . SER A 1 104 ? -0.641 18.484 12.227 1 60.31 104 SER A O 1
ATOM 868 N N . ILE A 1 105 ? 0.73 16.828 11.789 1 51.66 105 ILE A N 1
ATOM 869 C CA . ILE A 1 105 ? 0.737 16.391 13.18 1 51.66 105 ILE A CA 1
ATOM 870 C C . ILE A 1 105 ? 1.705 17.25 13.984 1 51.66 105 ILE A C 1
ATOM 872 O O . ILE A 1 105 ? 2.848 17.469 13.578 1 51.66 105 ILE A O 1
ATOM 876 N N . PRO A 1 106 ? 1.11 18.047 14.891 1 44.81 106 PRO A N 1
ATOM 877 C CA . PRO A 1 106 ? 2.07 18.812 15.688 1 44.81 106 PRO A CA 1
ATOM 878 C C . PRO A 1 106 ? 3.266 17.969 16.141 1 44.81 106 PRO A C 1
ATOM 880 O O . PRO A 1 106 ? 3.117 16.781 16.438 1 44.81 106 PRO A O 1
ATOM 883 N N . THR A 1 107 ? 4.32 18.219 15.594 1 40.84 107 THR A N 1
ATOM 884 C CA . THR A 1 107 ? 5.512 17.609 16.188 1 40.84 107 THR A CA 1
ATOM 885 C C . THR A 1 107 ? 5.648 18.016 17.656 1 40.84 107 THR A C 1
ATOM 887 O O . THR A 1 107 ? 5.262 19.125 18.031 1 40.84 107 THR A O 1
ATOM 890 N N . MET B 1 1 ? 28.547 9.969 11.727 1 19.69 1 MET B N 1
ATOM 891 C CA . MET B 1 1 ? 27.984 9.219 12.844 1 19.69 1 MET B CA 1
ATOM 892 C C . MET B 1 1 ? 26.516 9.586 13.07 1 19.69 1 MET B C 1
ATOM 894 O O . MET B 1 1 ? 26.109 9.867 14.203 1 19.69 1 MET B O 1
ATOM 898 N N . ILE B 1 2 ? 25.812 10.195 12.078 1 21.83 2 ILE B N 1
ATOM 899 C CA . ILE B 1 2 ? 24.578 10.961 12.188 1 21.83 2 ILE B CA 1
ATOM 900 C C . ILE B 1 2 ? 23.469 10.078 12.75 1 21.83 2 ILE B C 1
ATOM 902 O O . ILE B 1 2 ? 23.094 9.086 12.125 1 21.83 2 ILE B O 1
ATOM 906 N N . LEU B 1 3 ? 23.562 9.82 14.094 1 22.2 3 LEU B N 1
ATOM 907 C CA . LEU B 1 3 ? 22.703 9.117 15.039 1 22.2 3 LEU B CA 1
ATOM 908 C C . LEU B 1 3 ? 21.234 9.367 14.734 1 22.2 3 LEU B C 1
ATOM 910 O O . LEU B 1 3 ? 20.797 10.523 14.688 1 22.2 3 LEU B O 1
ATOM 914 N N . CYS B 1 4 ? 20.688 8.555 13.82 1 29.55 4 CYS B N 1
ATOM 915 C CA . CYS B 1 4 ? 19.234 8.43 13.719 1 29.55 4 CYS B CA 1
ATOM 916 C C . CYS B 1 4 ? 18.578 8.578 15.094 1 29.55 4 CYS B C 1
ATOM 918 O O . CYS B 1 4 ? 18.734 7.715 15.953 1 29.55 4 CYS B O 1
ATOM 920 N N . GLY B 1 5 ? 18.828 9.766 15.734 1 28.56 5 GLY B N 1
ATOM 921 C CA . GLY B 1 5 ? 18.5 10.148 17.094 1 28.56 5 GLY B CA 1
ATOM 922 C C . GLY B 1 5 ? 17.234 9.469 17.625 1 28.56 5 GLY B C 1
ATOM 923 O O . GLY B 1 5 ? 16.516 8.82 16.859 1 28.56 5 GLY B O 1
ATOM 924 N N . SER B 1 6 ? 16.734 9.891 18.922 1 29.23 6 SER B N 1
ATOM 925 C CA . SER B 1 6 ? 15.672 9.492 19.828 1 29.23 6 SER B CA 1
ATOM 926 C C . SER B 1 6 ? 14.352 9.312 19.078 1 29.23 6 SER B C 1
ATOM 928 O O . SER B 1 6 ? 14.148 9.898 18.016 1 29.23 6 SER B O 1
ATOM 930 N N . PRO B 1 7 ? 13.688 8.172 19.281 1 33.75 7 PRO B N 1
ATOM 931 C CA . PRO B 1 7 ? 12.344 7.898 18.766 1 33.75 7 PRO B CA 1
ATOM 932 C C . PRO B 1 7 ? 11.453 9.141 18.734 1 33.75 7 PRO B C 1
ATOM 934 O O . PRO B 1 7 ? 11.156 9.711 19.797 1 33.75 7 PRO B O 1
ATOM 937 N N . HIS B 1 8 ? 11.875 10.242 18.156 1 33.47 8 HIS B N 1
ATOM 938 C CA . HIS B 1 8 ? 11.156 11.508 18.188 1 33.47 8 HIS B CA 1
ATOM 939 C C . HIS B 1 8 ? 9.648 11.281 18.281 1 33.47 8 HIS B C 1
ATOM 941 O O . HIS B 1 8 ? 9.109 10.391 17.625 1 33.47 8 HIS B O 1
ATOM 947 N N . PRO B 1 9 ? 8.977 11.688 19.391 1 38.78 9 PRO B N 1
ATOM 948 C CA . PRO B 1 9 ? 7.551 11.672 19.719 1 38.78 9 PRO B CA 1
ATOM 949 C C . PRO B 1 9 ? 6.676 12.016 18.516 1 38.78 9 PRO B C 1
ATOM 951 O O . PRO B 1 9 ? 5.551 12.5 18.688 1 38.78 9 PRO B O 1
ATOM 954 N N . PHE B 1 10 ? 7.219 11.938 17.359 1 38.94 10 PHE B N 1
ATOM 955 C CA . PHE B 1 10 ? 6.656 12.727 16.281 1 38.94 10 PHE B CA 1
ATOM 956 C C . PHE B 1 10 ? 5.148 12.516 16.188 1 38.94 10 PHE B C 1
ATOM 958 O O . PHE B 1 10 ? 4.387 13.484 16.109 1 38.94 10 PHE B O 1
ATOM 965 N N . PHE B 1 11 ? 4.723 11.25 15.5 1 43.59 11 PHE B N 1
ATOM 966 C CA . PHE B 1 11 ? 3.283 11.336 15.266 1 43.59 11 PHE B CA 1
ATOM 967 C C . PHE B 1 11 ? 2.527 11.367 16.594 1 43.59 11 PHE B C 1
ATOM 969 O O . PHE B 1 11 ? 2.59 10.414 17.375 1 43.59 11 PHE B O 1
ATOM 976 N N . ASP B 1 12 ? 2.58 12.477 17.25 1 41.78 12 ASP B N 1
ATOM 977 C CA . ASP B 1 12 ? 1.65 12.547 18.359 1 41.78 12 ASP B CA 1
ATOM 978 C C . ASP B 1 12 ? 0.323 11.875 18.016 1 41.78 12 ASP B C 1
ATOM 980 O O . ASP B 1 12 ? -0.388 12.32 17.125 1 41.78 12 ASP B O 1
ATOM 984 N N . ARG B 1 13 ? 0.219 10.594 18.266 1 49.69 13 ARG B N 1
ATOM 985 C CA . ARG B 1 13 ? -1.048 9.875 18.25 1 49.69 13 ARG B CA 1
ATOM 986 C C . ARG B 1 13 ? -2.217 10.812 18.547 1 49.69 13 ARG B C 1
ATOM 988 O O . ARG B 1 13 ? -3.379 10.414 18.438 1 49.69 13 ARG B O 1
ATOM 995 N N . LYS B 1 14 ? -1.734 12.164 18.875 1 54.59 14 LYS B N 1
ATOM 996 C CA . LYS B 1 14 ? -2.781 12.93 19.547 1 54.59 14 LYS B CA 1
ATOM 997 C C . LYS B 1 14 ? -3.592 13.75 18.547 1 54.59 14 LYS B C 1
ATOM 999 O O . LYS B 1 14 ? -4.488 14.5 18.938 1 54.59 14 LYS B O 1
ATOM 1004 N N . THR B 1 15 ? -3.082 13.492 17.219 1 63.25 15 THR B N 1
ATOM 1005 C CA . THR B 1 15 ? -4.062 14.258 16.453 1 63.25 15 THR B CA 1
ATOM 1006 C C . THR B 1 15 ? -5.246 13.375 16.062 1 63.25 15 THR B C 1
ATOM 1008 O O . THR B 1 15 ? -5.109 12.156 15.953 1 63.25 15 THR B O 1
ATOM 1011 N N . SER B 1 16 ? -6.297 13.969 16.062 1 69.31 16 SER B N 1
ATOM 1012 C CA . SER B 1 16 ? -7.559 13.312 15.719 1 69.31 16 SER B CA 1
ATOM 1013 C C . SER B 1 16 ? -7.457 12.555 14.406 1 69.31 16 SER B C 1
ATOM 1015 O O . SER B 1 16 ? -7.996 11.453 14.273 1 69.31 16 SER B O 1
ATOM 1017 N N . ILE B 1 17 ? -6.633 13.055 13.516 1 68.81 17 ILE B N 1
ATOM 1018 C CA . ILE B 1 17 ? -6.566 12.422 12.203 1 68.81 17 ILE B CA 1
ATOM 1019 C C . ILE B 1 17 ? -5.773 11.117 12.297 1 68.81 17 ILE B C 1
ATOM 1021 O O . ILE B 1 17 ? -6.176 10.102 11.727 1 68.81 17 ILE B O 1
ATOM 1025 N N . VAL B 1 18 ? -4.73 11.133 13.047 1 73.38 18 VAL B N 1
ATOM 1026 C CA . VAL B 1 18 ? -3.92 9.93 13.203 1 73.38 18 VAL B CA 1
ATOM 1027 C C . VAL B 1 18 ? -4.727 8.852 13.922 1 73.38 18 VAL B C 1
ATOM 1029 O O . VAL B 1 18 ? -4.719 7.688 13.516 1 73.38 18 VAL B O 1
ATOM 1032 N N . SER B 1 19 ? -5.488 9.367 14.875 1 77.5 19 SER B N 1
ATOM 1033 C CA . SER B 1 19 ? -6.32 8.438 15.625 1 77.5 19 SER B CA 1
ATOM 1034 C C . SER B 1 19 ? -7.34 7.754 14.719 1 77.5 19 SER B C 1
ATOM 1036 O O . SER B 1 19 ? -7.59 6.555 14.844 1 77.5 19 SER B O 1
ATOM 1038 N N . LYS B 1 20 ? -7.848 8.531 13.852 1 81.19 20 LYS B N 1
ATOM 1039 C CA . LYS B 1 20 ? -8.82 7.977 12.914 1 81.19 20 LYS B CA 1
ATOM 1040 C C . LYS B 1 20 ? -8.18 6.934 12.008 1 81.19 20 LYS B C 1
ATOM 1042 O O . LYS B 1 20 ? -8.719 5.84 11.828 1 81.19 20 LYS B O 1
ATOM 1047 N N . TYR B 1 21 ? -7.086 7.227 11.539 1 78.19 21 TYR B N 1
ATOM 1048 C CA . TYR B 1 21 ? -6.414 6.309 10.625 1 78.19 21 TYR B CA 1
ATOM 1049 C C . TYR B 1 21 ? -5.945 5.059 11.352 1 78.19 21 TYR B C 1
ATOM 1051 O O . TYR B 1 21 ? -5.977 3.957 10.797 1 78.19 21 TYR B O 1
ATOM 1059 N N . ILE B 1 22 ? -5.59 5.227 12.586 1 79.81 22 ILE B N 1
ATOM 1060 C CA . ILE B 1 22 ? -5.188 4.09 13.406 1 79.81 22 ILE B CA 1
ATOM 1061 C C . ILE B 1 22 ? -6.359 3.127 13.562 1 79.81 22 ILE B C 1
ATOM 1063 O O . ILE B 1 22 ? -6.215 1.92 13.359 1 79.81 22 ILE B O 1
ATOM 1067 N N . SER B 1 23 ? -7.5 3.703 13.906 1 84.38 23 SER B N 1
ATOM 1068 C CA . SER B 1 23 ? -8.688 2.875 14.102 1 84.38 23 SER B CA 1
ATOM 1069 C C . SER B 1 23 ? -9.062 2.141 12.82 1 84.38 23 SER B C 1
ATOM 1071 O O . SER B 1 23 ? -9.383 0.949 12.852 1 84.38 23 SER B O 1
ATOM 1073 N N . GLU B 1 24 ? -8.992 2.787 11.758 1 85 24 GLU B N 1
ATOM 1074 C CA . GLU B 1 24 ? -9.375 2.201 10.477 1 85 24 GLU B CA 1
ATOM 1075 C C . GLU B 1 24 ? -8.398 1.1 10.062 1 85 24 GLU B C 1
ATOM 1077 O O . GLU B 1 24 ? -8.82 0.057 9.555 1 85 24 GLU B O 1
ATOM 1082 N N . LEU B 1 25 ? -7.16 1.287 10.336 1 84 25 LEU B N 1
ATOM 1083 C CA . LEU B 1 25 ? -6.156 0.273 10.031 1 84 25 LEU B CA 1
ATOM 1084 C C . LEU B 1 25 ? -6.32 -0.945 10.93 1 84 25 LEU B C 1
ATOM 1086 O O . LEU B 1 25 ? -6.109 -2.08 10.492 1 84 25 LEU B O 1
ATOM 1090 N N . ASP B 1 26 ? -6.727 -0.624 12.148 1 86.38 26 ASP B N 1
ATOM 1091 C CA . ASP B 1 26 ? -6.953 -1.718 13.086 1 86.38 26 ASP B CA 1
ATOM 1092 C C . ASP B 1 26 ? -8.07 -2.635 12.602 1 86.38 26 ASP B C 1
ATOM 1094 O O . ASP B 1 26 ? -8.047 -3.842 12.852 1 86.38 26 ASP B O 1
ATOM 1098 N N . ASP B 1 27 ? -8.969 -2.018 11.836 1 86.44 27 ASP B N 1
ATOM 1099 C CA . ASP B 1 27 ? -10.133 -2.771 11.391 1 86.44 27 ASP B CA 1
ATOM 1100 C C . ASP B 1 27 ? -9.891 -3.404 10.023 1 86.44 27 ASP B C 1
ATOM 1102 O O . ASP B 1 27 ? -10.711 -4.195 9.547 1 86.44 27 ASP B O 1
ATOM 1106 N N . CYS B 1 28 ? -8.859 -3.092 9.43 1 87.5 28 CYS B N 1
ATOM 1107 C CA . CYS B 1 28 ? -8.57 -3.592 8.094 1 87.5 28 CYS B CA 1
ATOM 1108 C C . CYS B 1 28 ? -8.227 -5.078 8.133 1 87.5 28 CYS B C 1
ATOM 1110 O O . CYS B 1 28 ? -7.453 -5.52 8.984 1 87.5 28 CYS B O 1
ATOM 1112 N N . GLU B 1 29 ? -8.789 -5.836 7.223 1 88.44 29 GLU B N 1
ATOM 1113 C CA . GLU B 1 29 ? -8.5 -7.266 7.152 1 88.44 29 GLU B CA 1
ATOM 1114 C C . GLU B 1 29 ? -7.301 -7.543 6.254 1 88.44 29 GLU B C 1
ATOM 1116 O O . GLU B 1 29 ? -6.578 -8.523 6.453 1 88.44 29 GLU B O 1
ATOM 1121 N N . LYS B 1 30 ? -7.168 -6.703 5.242 1 91.88 30 LYS B N 1
ATOM 1122 C CA . LYS B 1 30 ? -6.07 -6.871 4.297 1 91.88 30 LYS B CA 1
ATOM 1123 C C . LYS B 1 30 ? -5.508 -5.523 3.863 1 91.88 30 LYS B C 1
ATOM 1125 O O . LYS B 1 30 ? -6.227 -4.523 3.83 1 91.88 30 LYS B O 1
ATOM 1130 N N . LEU B 1 31 ? -4.258 -5.543 3.617 1 92.94 31 LEU B N 1
ATOM 1131 C CA . LEU B 1 31 ? -3.568 -4.406 3.016 1 92.94 31 LEU B CA 1
ATOM 1132 C C . LEU B 1 31 ? -3.039 -4.766 1.632 1 92.94 31 LEU B C 1
ATOM 1134 O O . LEU B 1 31 ? -2.346 -5.77 1.47 1 92.94 31 LEU B O 1
ATOM 1138 N N . PHE B 1 32 ? -3.418 -4.039 0.6 1 91.81 32 PHE B N 1
ATOM 1139 C CA . PHE B 1 32 ? -2.955 -4.207 -0.773 1 91.81 32 PHE B CA 1
ATOM 1140 C C . PHE B 1 32 ? -1.923 -3.145 -1.131 1 91.81 32 PHE B C 1
ATOM 1142 O O . PHE B 1 32 ? -2.236 -1.952 -1.163 1 91.81 32 PHE B O 1
ATOM 1149 N N . ILE B 1 33 ? -0.714 -3.545 -1.419 1 94.12 33 ILE B N 1
ATOM 1150 C CA . ILE B 1 33 ? 0.371 -2.594 -1.636 1 94.12 33 ILE B CA 1
ATOM 1151 C C . ILE B 1 33 ? 0.94 -2.771 -3.041 1 94.12 33 ILE B C 1
ATOM 1153 O O . ILE B 1 33 ? 1.58 -3.783 -3.336 1 94.12 33 ILE B O 1
ATOM 1157 N N . PRO B 1 34 ? 0.741 -1.753 -3.857 1 92.5 34 PRO B N 1
ATOM 1158 C CA . PRO B 1 34 ? 1.395 -1.807 -5.168 1 92.5 34 PRO B CA 1
ATOM 1159 C C . PRO B 1 34 ? 2.916 -1.73 -5.07 1 92.5 34 PRO B C 1
ATOM 1161 O O . PRO B 1 34 ? 3.451 -0.886 -4.348 1 92.5 34 PRO B O 1
ATOM 1164 N N . MET B 1 35 ? 3.564 -2.672 -5.668 1 93.31 35 MET B N 1
ATOM 1165 C CA . MET B 1 35 ? 5.023 -2.758 -5.711 1 93.31 35 MET B CA 1
ATOM 1166 C C . MET B 1 35 ? 5.543 -2.469 -7.113 1 93.31 35 MET B C 1
ATOM 1168 O O . MET B 1 35 ? 4.906 -2.834 -8.102 1 93.31 35 MET B O 1
ATOM 1172 N N . HIS B 1 36 ? 6.559 -1.749 -7.156 1 87.94 36 HIS B N 1
ATOM 1173 C CA . HIS B 1 36 ? 7.129 -1.417 -8.461 1 87.94 36 HIS B CA 1
ATOM 1174 C C . HIS B 1 36 ? 8.547 -1.972 -8.594 1 87.94 36 HIS B C 1
ATOM 1176 O O . HIS B 1 36 ? 9.391 -1.757 -7.723 1 87.94 36 HIS B O 1
ATOM 1182 N N . ASP B 1 37 ? 8.719 -2.773 -9.555 1 86.75 37 ASP B N 1
ATOM 1183 C CA . ASP B 1 37 ? 10.039 -3.244 -9.961 1 86.75 37 ASP B CA 1
ATOM 1184 C C . ASP B 1 37 ? 10.633 -2.342 -11.039 1 86.75 37 ASP B C 1
ATOM 1186 O O . ASP B 1 37 ? 10.172 -2.352 -12.188 1 86.75 37 ASP B O 1
ATOM 1190 N N . GLU B 1 38 ? 11.57 -1.51 -10.695 1 76.94 38 GLU B N 1
ATOM 1191 C CA . GLU B 1 38 ? 12.109 -0.503 -11.609 1 76.94 38 GLU B CA 1
ATOM 1192 C C . GLU B 1 38 ? 12.695 -1.148 -12.859 1 76.94 38 GLU B C 1
ATOM 1194 O O . GLU B 1 38 ? 12.641 -0.568 -13.945 1 76.94 38 GLU B O 1
ATOM 1199 N N . CYS B 1 39 ? 13.258 -2.176 -12.773 1 70.62 39 CYS B N 1
ATOM 1200 C CA . CYS B 1 39 ? 13.836 -2.877 -13.914 1 70.62 39 CYS B CA 1
ATOM 1201 C C . CYS B 1 39 ? 13.109 -4.188 -14.172 1 70.62 39 CYS B C 1
ATOM 1203 O O . CYS B 1 39 ? 13.414 -5.207 -13.555 1 70.62 39 CYS B O 1
ATOM 1205 N N . PRO B 1 40 ? 12.32 -4.023 -15.016 1 67.94 40 PRO B N 1
ATOM 1206 C CA . PRO B 1 40 ? 11.969 -3.229 -16.203 1 67.94 40 PRO B CA 1
ATOM 1207 C C . PRO B 1 40 ? 10.797 -2.283 -15.945 1 67.94 40 PRO B C 1
ATOM 1209 O O . PRO B 1 40 ? 10.258 -1.696 -16.891 1 67.94 40 PRO B O 1
ATOM 1212 N N . GLY B 1 41 ? 10.281 -2.055 -14.805 1 81.75 41 GLY B N 1
ATOM 1213 C CA . GLY B 1 41 ? 9.141 -1.198 -14.523 1 81.75 41 GLY B CA 1
ATOM 1214 C C . GLY B 1 41 ? 7.848 -1.97 -14.328 1 81.75 41 GLY B C 1
ATOM 1215 O O . GLY B 1 41 ? 6.77 -1.482 -14.672 1 81.75 41 GLY B O 1
ATOM 1216 N N . HIS B 1 42 ? 7.918 -3.143 -13.93 1 87 42 HIS B N 1
ATOM 1217 C CA . HIS B 1 42 ? 6.781 -4.027 -13.703 1 87 42 HIS B CA 1
ATOM 1218 C C . HIS B 1 42 ? 6.164 -3.801 -12.328 1 87 42 HIS B C 1
ATOM 1220 O O . HIS B 1 42 ? 6.883 -3.645 -11.344 1 87 42 HIS B O 1
ATOM 1226 N N . TRP B 1 43 ? 4.906 -3.732 -12.453 1 88.38 43 TRP B N 1
ATOM 1227 C CA . TRP B 1 43 ? 4.172 -3.58 -11.203 1 88.38 43 TRP B CA 1
ATOM 1228 C C . TRP B 1 43 ? 3.594 -4.914 -10.742 1 88.38 43 TRP B C 1
ATOM 1230 O O . TRP B 1 43 ? 3.168 -5.73 -11.562 1 88.38 43 TRP B O 1
ATOM 1240 N N . TYR B 1 44 ? 3.623 -5.199 -9.492 1 90.38 44 TYR B N 1
ATOM 1241 C CA . TYR B 1 44 ? 3.008 -6.359 -8.859 1 90.38 44 TYR B CA 1
ATOM 1242 C C . TYR B 1 44 ? 2.428 -5.992 -7.496 1 90.38 44 TYR B C 1
ATOM 1244 O O . TYR B 1 44 ? 2.504 -4.84 -7.074 1 90.38 44 TYR B O 1
ATOM 1252 N N . LEU B 1 45 ? 1.739 -6.977 -6.879 1 92 45 LEU B N 1
ATOM 1253 C CA . LEU B 1 45 ? 1.012 -6.625 -5.664 1 92 45 LEU B CA 1
ATOM 1254 C C . LEU B 1 45 ? 1.523 -7.43 -4.473 1 92 45 LEU B C 1
ATOM 1256 O O . LEU B 1 45 ? 1.75 -8.641 -4.586 1 92 45 LEU B O 1
ATOM 1260 N N . CYS B 1 46 ? 1.819 -6.688 -3.371 1 94.62 46 CYS B N 1
ATOM 1261 C CA . CYS B 1 46 ? 1.969 -7.289 -2.049 1 94.62 46 CYS B CA 1
ATOM 1262 C C . CYS B 1 46 ? 0.656 -7.242 -1.277 1 94.62 46 CYS B C 1
ATOM 1264 O O . CYS B 1 46 ? 0.082 -6.168 -1.083 1 94.62 46 CYS B O 1
ATOM 1266 N N . VAL B 1 47 ? 0.17 -8.422 -0.859 1 94.12 47 VAL B N 1
ATOM 1267 C CA . VAL B 1 47 ? -1.068 -8.477 -0.09 1 94.12 47 VAL B CA 1
ATOM 1268 C C . VAL B 1 47 ? -0.777 -8.977 1.323 1 94.12 47 VAL B C 1
ATOM 1270 O O . VAL B 1 47 ? -0.359 -10.125 1.512 1 94.12 47 VAL B O 1
ATOM 1273 N N . ILE B 1 48 ? -0.962 -8.102 2.291 1 95.75 48 ILE B N 1
ATOM 1274 C CA .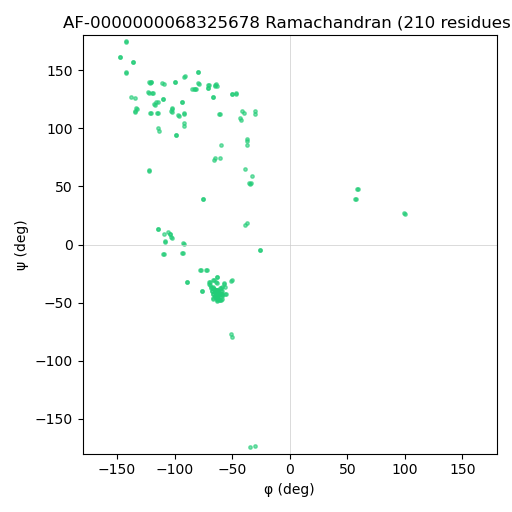 ILE B 1 48 ? -0.866 -8.516 3.686 1 95.75 48 ILE B CA 1
ATOM 1275 C C . ILE B 1 48 ? -2.246 -8.914 4.203 1 95.75 48 ILE B C 1
ATOM 1277 O O . ILE B 1 48 ? -3.131 -8.062 4.344 1 95.75 48 ILE B O 1
ATOM 1281 N N . ASP B 1 49 ? -2.408 -10.227 4.5 1 93.81 49 ASP B N 1
ATOM 1282 C CA . ASP B 1 49 ? -3.67 -10.781 4.98 1 93.81 49 ASP B CA 1
ATOM 1283 C C . ASP B 1 49 ? -3.656 -10.945 6.496 1 93.81 49 ASP B C 1
ATOM 1285 O O . ASP B 1 49 ? -3.156 -11.945 7.012 1 93.81 49 ASP B O 1
ATOM 1289 N N . PHE B 1 50 ? -4.172 -9.938 7.152 1 93.94 50 PHE B N 1
ATOM 1290 C CA . PHE B 1 50 ? -4.164 -9.945 8.609 1 93.94 50 PHE B CA 1
ATOM 1291 C C . PHE B 1 50 ? -5.062 -11.055 9.148 1 93.94 50 PHE B C 1
ATOM 1293 O O . PHE B 1 50 ? -4.785 -11.633 10.203 1 93.94 50 PHE B O 1
ATOM 1300 N N . LYS B 1 51 ? -6.098 -11.375 8.422 1 91.44 51 LYS B N 1
ATOM 1301 C CA . LYS B 1 51 ? -7.074 -12.375 8.844 1 91.44 51 LYS B CA 1
ATOM 1302 C C . LYS B 1 51 ? -6.457 -13.773 8.867 1 91.44 51 LYS B C 1
ATOM 1304 O O . LYS B 1 51 ? -6.637 -14.516 9.828 1 91.44 51 LYS B O 1
ATOM 1309 N N . ASN B 1 52 ? -5.641 -14.039 7.871 1 93.12 52 ASN B N 1
ATOM 1310 C CA . ASN B 1 52 ? -5.09 -15.383 7.738 1 93.12 52 ASN B CA 1
ATOM 1311 C C . ASN B 1 52 ? -3.604 -15.422 8.086 1 93.12 52 ASN B C 1
ATOM 1313 O O . ASN B 1 52 ? -2.951 -16.453 7.941 1 93.12 52 ASN B O 1
ATOM 1317 N N . SER B 1 53 ? -3.014 -14.359 8.484 1 95.75 53 SER B N 1
ATOM 1318 C CA . SER B 1 53 ? -1.64 -14.234 8.961 1 95.75 53 SER B CA 1
ATOM 1319 C C . SER B 1 53 ? -0.643 -14.68 7.898 1 95.75 53 SER B C 1
ATOM 1321 O O . SER B 1 53 ? 0.235 -15.5 8.172 1 95.75 53 SER B O 1
ATOM 1323 N N . HIS B 1 54 ? -0.829 -14.188 6.684 1 96.06 54 HIS B N 1
ATOM 1324 C CA . HIS B 1 54 ? 0.096 -14.508 5.605 1 96.06 54 HIS B CA 1
ATOM 1325 C C . HIS B 1 54 ? 0.219 -13.352 4.621 1 96.06 54 HIS B C 1
ATOM 1327 O O . HIS B 1 54 ? -0.625 -12.453 4.602 1 96.06 54 HIS B O 1
ATOM 1333 N N . ILE B 1 55 ? 1.266 -13.398 3.875 1 96.88 55 ILE B N 1
ATOM 1334 C CA . ILE B 1 55 ? 1.555 -12.391 2.859 1 96.88 55 ILE B CA 1
ATOM 1335 C C . ILE B 1 55 ? 1.701 -13.062 1.495 1 96.88 55 ILE B C 1
ATOM 1337 O O . ILE B 1 55 ? 2.385 -14.078 1.366 1 96.88 55 ILE B O 1
ATOM 1341 N N . GLN B 1 56 ? 1.013 -12.484 0.535 1 94.75 56 GLN B N 1
ATOM 1342 C CA . GLN B 1 56 ? 1.073 -13.047 -0.812 1 94.75 56 GLN B CA 1
ATOM 1343 C C . GLN B 1 56 ? 1.607 -12.016 -1.809 1 94.75 56 GLN B C 1
ATOM 1345 O O . GLN B 1 56 ? 1.255 -10.836 -1.741 1 94.75 56 GLN B O 1
ATOM 1350 N N . ILE B 1 57 ? 2.424 -12.547 -2.689 1 93.94 57 ILE B N 1
ATOM 1351 C CA . ILE B 1 57 ? 2.885 -11.742 -3.818 1 93.94 57 ILE B CA 1
ATOM 1352 C C . ILE B 1 57 ? 2.123 -12.141 -5.078 1 93.94 57 ILE B C 1
ATOM 1354 O O . ILE B 1 57 ? 2.184 -13.297 -5.512 1 93.94 57 ILE B O 1
ATOM 1358 N N . LEU B 1 58 ? 1.362 -11.242 -5.59 1 90 58 LEU B N 1
ATOM 1359 C CA . LEU B 1 58 ? 0.667 -11.43 -6.859 1 90 58 LEU B CA 1
ATOM 1360 C C . LEU B 1 58 ? 1.445 -10.789 -8 1 90 58 LEU B C 1
ATOM 1362 O O . LEU B 1 58 ? 1.54 -9.562 -8.086 1 90 58 LEU B O 1
ATOM 1366 N N . ASP B 1 59 ? 1.941 -11.633 -8.805 1 88.38 59 ASP B N 1
ATOM 1367 C CA . ASP B 1 59 ? 2.766 -11.188 -9.922 1 88.38 59 ASP B CA 1
ATOM 1368 C C . ASP B 1 59 ? 2.359 -11.883 -11.219 1 88.38 59 ASP B C 1
ATOM 1370 O O . ASP B 1 59 ? 2.496 -13.102 -11.336 1 88.38 59 ASP B O 1
ATOM 1374 N N . SER B 1 60 ? 1.944 -11.078 -12.078 1 81.56 60 SER B N 1
ATOM 1375 C CA . SER B 1 60 ? 1.475 -11.648 -13.336 1 81.56 60 SER B CA 1
ATOM 1376 C C . SER B 1 60 ? 2.641 -12.031 -14.234 1 81.56 60 SER B C 1
ATOM 1378 O O . SER B 1 60 ? 2.467 -12.781 -15.203 1 81.56 60 SER B O 1
ATOM 1380 N N . LEU B 1 61 ? 3.744 -11.516 -14.078 1 83.69 61 LEU B N 1
ATOM 1381 C CA . LEU B 1 61 ? 4.926 -11.812 -14.875 1 83.69 61 LEU B CA 1
ATOM 1382 C C . LEU B 1 61 ? 6.07 -12.297 -13.992 1 83.69 61 LEU B C 1
ATOM 1384 O O . LEU B 1 61 ? 7.141 -11.695 -13.969 1 83.69 61 LEU B O 1
ATOM 1388 N N . ARG B 1 62 ? 5.891 -13.359 -13.406 1 85.38 62 ARG B N 1
ATOM 1389 C CA . ARG B 1 62 ? 6.938 -13.906 -12.547 1 85.38 62 ARG B CA 1
ATOM 1390 C C . ARG B 1 62 ? 8.18 -14.25 -13.359 1 85.38 62 ARG B C 1
ATOM 1392 O O . ARG B 1 62 ? 8.078 -14.695 -14.5 1 85.38 62 ARG B O 1
ATOM 1399 N N . SER B 1 63 ? 9.242 -13.938 -12.82 1 85.06 63 SER B N 1
ATOM 1400 C CA . SER B 1 63 ? 10.539 -14.234 -13.422 1 85.06 63 SER B CA 1
ATOM 1401 C C . SER B 1 63 ? 11.531 -14.727 -12.367 1 85.06 63 SER B C 1
ATOM 1403 O O . SER B 1 63 ? 11.766 -14.055 -11.367 1 85.06 63 SER B O 1
ATOM 1405 N N . LYS B 1 64 ? 12.109 -15.812 -12.602 1 87.75 64 LYS B N 1
ATOM 1406 C CA . LYS B 1 64 ? 13.062 -16.391 -11.664 1 87.75 64 LYS B CA 1
ATOM 1407 C C . LYS B 1 64 ? 14.203 -15.422 -11.367 1 87.75 64 LYS B C 1
ATOM 1409 O O . LYS B 1 64 ? 14.664 -15.336 -10.227 1 87.75 64 LYS B O 1
ATOM 1414 N N . ASN B 1 65 ? 14.578 -14.625 -12.352 1 89.94 65 ASN B N 1
ATOM 1415 C CA . ASN B 1 65 ? 15.695 -13.703 -12.203 1 89.94 65 ASN B CA 1
ATOM 1416 C C . ASN B 1 65 ? 15.328 -12.523 -11.305 1 89.94 65 ASN B C 1
ATOM 1418 O O . ASN B 1 65 ? 16.203 -11.914 -10.695 1 89.94 65 ASN B O 1
ATOM 1422 N N . ARG B 1 66 ? 14.016 -12.312 -11.219 1 92.19 66 ARG B N 1
ATOM 1423 C CA . ARG B 1 66 ? 13.609 -11.125 -10.477 1 92.19 66 ARG B CA 1
ATOM 1424 C C . ARG B 1 66 ? 12.945 -11.508 -9.156 1 92.19 66 ARG B C 1
ATOM 1426 O O . ARG B 1 66 ? 12.75 -10.656 -8.289 1 92.19 66 ARG B O 1
ATOM 1433 N N . ASP B 1 67 ? 12.695 -12.773 -8.969 1 92.56 67 ASP B N 1
ATOM 1434 C CA . ASP B 1 67 ? 11.922 -13.258 -7.824 1 92.56 67 ASP B CA 1
ATOM 1435 C C . ASP B 1 67 ? 12.602 -12.883 -6.508 1 92.56 67 ASP B C 1
ATOM 1437 O O . ASP B 1 67 ? 11.93 -12.438 -5.566 1 92.56 67 ASP B O 1
ATOM 1441 N N . LYS B 1 68 ? 13.914 -13.055 -6.523 1 94.5 68 LYS B N 1
ATOM 1442 C CA . LYS B 1 68 ? 14.633 -12.75 -5.289 1 94.5 68 LYS B CA 1
ATOM 1443 C C . LYS B 1 68 ? 14.516 -11.273 -4.93 1 94.5 68 LYS B C 1
ATOM 1445 O O . LYS B 1 68 ? 14.258 -10.922 -3.777 1 94.5 68 LYS B O 1
ATOM 1450 N N . PHE B 1 69 ? 14.695 -10.461 -5.898 1 94 69 PHE B N 1
ATOM 1451 C CA . PHE B 1 69 ? 14.633 -9.016 -5.684 1 94 69 PHE B CA 1
ATOM 1452 C C . PHE B 1 69 ? 13.227 -8.602 -5.254 1 94 69 PHE B C 1
ATOM 1454 O O . PHE B 1 69 ? 13.07 -7.832 -4.305 1 94 69 PHE B O 1
ATOM 1461 N N . ARG B 1 70 ? 12.242 -9.094 -5.883 1 94.25 70 ARG B N 1
ATOM 1462 C CA . ARG B 1 70 ? 10.859 -8.734 -5.582 1 94.25 70 ARG B CA 1
ATOM 1463 C C . ARG B 1 70 ? 10.453 -9.227 -4.195 1 94.25 70 ARG B C 1
ATOM 1465 O O . ARG B 1 70 ? 9.734 -8.539 -3.475 1 94.25 70 ARG B O 1
ATOM 1472 N N . PHE B 1 71 ? 10.961 -10.359 -3.893 1 96.19 71 PHE B N 1
ATOM 1473 C CA . PHE B 1 71 ? 10.719 -10.906 -2.562 1 96.19 71 PHE B CA 1
ATOM 1474 C C . PHE B 1 71 ? 11.328 -10.016 -1.491 1 96.19 71 PHE B C 1
ATOM 1476 O O . PHE B 1 71 ? 10.68 -9.703 -0.494 1 96.19 71 PHE B O 1
ATOM 1483 N N . GLN B 1 72 ? 12.531 -9.602 -1.735 1 96.44 72 GLN B N 1
ATOM 1484 C CA . GLN B 1 72 ? 13.211 -8.742 -0.772 1 96.44 72 GLN B CA 1
ATOM 1485 C C . GLN B 1 72 ? 12.508 -7.395 -0.643 1 96.44 72 GLN B C 1
ATOM 1487 O O . GLN B 1 72 ? 12.43 -6.832 0.451 1 96.44 72 GLN B O 1
ATOM 1492 N N . SER B 1 73 ? 12.039 -6.855 -1.745 1 94.62 73 SER B N 1
ATOM 1493 C CA . SER B 1 73 ? 11.297 -5.602 -1.716 1 94.62 73 SER B CA 1
ATOM 1494 C C . SER B 1 73 ? 10.039 -5.723 -0.855 1 94.62 73 SER B C 1
ATOM 1496 O O . SER B 1 73 ? 9.734 -4.828 -0.065 1 94.62 73 SER B O 1
ATOM 1498 N N . VAL B 1 74 ? 9.367 -6.84 -0.955 1 96.62 74 VAL B N 1
ATOM 1499 C CA . VAL B 1 74 ? 8.172 -7.098 -0.155 1 96.62 74 VAL B CA 1
ATOM 1500 C C . VAL B 1 74 ? 8.555 -7.207 1.32 1 96.62 74 VAL B C 1
ATOM 1502 O O . VAL B 1 74 ? 7.902 -6.609 2.182 1 96.62 74 VAL B O 1
ATOM 1505 N N . LYS B 1 75 ? 9.609 -7.875 1.562 1 97.25 75 LYS B N 1
ATOM 1506 C CA . LYS B 1 75 ? 10.07 -7.996 2.943 1 97.25 75 LYS B CA 1
ATOM 1507 C C . LYS B 1 75 ? 10.336 -6.625 3.559 1 97.25 75 LYS B C 1
ATOM 1509 O O . LYS B 1 75 ? 9.938 -6.359 4.695 1 97.25 75 LYS B O 1
ATOM 1514 N N . THR B 1 76 ? 10.969 -5.793 2.811 1 95.19 76 THR B N 1
ATOM 1515 C CA . THR B 1 76 ? 11.305 -4.457 3.287 1 95.19 76 THR B CA 1
ATOM 1516 C C . THR B 1 76 ? 10.047 -3.658 3.602 1 95.19 76 THR B C 1
ATOM 1518 O O . THR B 1 76 ? 9.953 -3.027 4.656 1 95.19 76 THR B O 1
ATOM 1521 N N . VAL B 1 77 ? 9.102 -3.688 2.748 1 95.31 77 VAL B N 1
ATOM 1522 C CA . VAL B 1 77 ? 7.859 -2.949 2.945 1 95.31 77 VAL B CA 1
ATOM 1523 C C . VAL B 1 77 ? 7.121 -3.498 4.164 1 95.31 77 VAL B C 1
ATOM 1525 O O . VAL B 1 77 ? 6.57 -2.734 4.961 1 95.31 77 VAL B O 1
ATOM 1528 N N . VAL B 1 78 ? 7.133 -4.777 4.352 1 96.69 78 VAL B N 1
ATOM 1529 C CA . VAL B 1 78 ? 6.465 -5.418 5.48 1 96.69 78 VAL B CA 1
ATOM 1530 C C . VAL B 1 78 ? 7.137 -4.988 6.785 1 96.69 78 VAL B C 1
ATOM 1532 O O . VAL B 1 78 ? 6.457 -4.723 7.781 1 96.69 78 VAL B O 1
ATOM 1535 N N . GLU B 1 79 ? 8.406 -4.918 6.758 1 95.06 79 GLU B N 1
ATOM 1536 C CA . GLU B 1 79 ? 9.133 -4.441 7.93 1 95.06 79 GLU B CA 1
ATOM 1537 C C . GLU B 1 79 ? 8.758 -3 8.266 1 95.06 79 GLU B C 1
ATOM 1539 O O . GLU B 1 79 ? 8.625 -2.645 9.438 1 95.06 79 GLU B O 1
ATOM 1544 N N . PHE B 1 80 ? 8.641 -2.277 7.258 1 91.94 80 PHE B N 1
ATOM 1545 C CA . PHE B 1 80 ? 8.18 -0.91 7.484 1 91.94 80 PHE B CA 1
ATOM 1546 C C . PHE B 1 80 ? 6.789 -0.9 8.102 1 91.94 80 PHE B C 1
ATOM 1548 O O . PHE B 1 80 ? 6.539 -0.177 9.07 1 91.94 80 PHE B O 1
ATOM 1555 N N . CYS B 1 81 ? 5.895 -1.651 7.578 1 94.19 81 CYS B N 1
ATOM 1556 C CA . CYS B 1 81 ? 4.551 -1.729 8.133 1 94.19 81 CYS B CA 1
ATOM 1557 C C . CYS B 1 81 ? 4.59 -2.125 9.609 1 94.19 81 CYS B C 1
ATOM 1559 O O . CYS B 1 81 ? 3.924 -1.508 10.438 1 94.19 81 CYS B O 1
ATOM 1561 N N . GLN B 1 82 ? 5.461 -3.084 9.859 1 94.88 82 GLN B N 1
ATOM 1562 C CA . GLN B 1 82 ? 5.609 -3.52 11.25 1 94.88 82 GLN B CA 1
ATOM 1563 C C . GLN B 1 82 ? 6.047 -2.365 12.141 1 94.88 82 GLN B C 1
ATOM 1565 O O . GL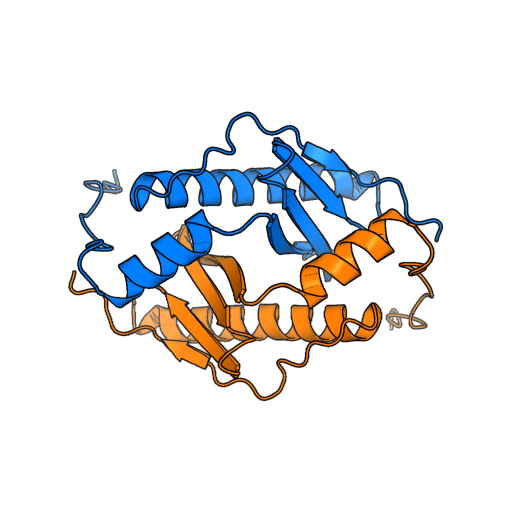N B 1 82 ? 5.484 -2.162 13.219 1 94.88 82 GLN B O 1
ATOM 1570 N N . THR B 1 83 ? 7.02 -1.671 11.695 1 91 83 THR B N 1
ATOM 1571 C CA . THR B 1 83 ? 7.535 -0.539 12.453 1 91 83 THR B CA 1
ATOM 1572 C C . THR B 1 83 ? 6.461 0.528 12.633 1 91 83 THR B C 1
ATOM 1574 O O . THR B 1 83 ? 6.293 1.063 13.734 1 91 83 THR B O 1
ATOM 1577 N N . PHE B 1 84 ? 5.766 0.757 11.609 1 86.62 84 PHE B N 1
ATOM 1578 C CA . PHE B 1 84 ? 4.684 1.734 11.648 1 86.62 84 PHE B CA 1
ATOM 1579 C C . PHE B 1 84 ? 3.609 1.32 12.641 1 86.62 84 PHE B C 1
ATOM 1581 O O . PHE B 1 84 ? 3.15 2.137 13.445 1 86.62 84 PHE B O 1
ATOM 1588 N N . PHE B 1 85 ? 3.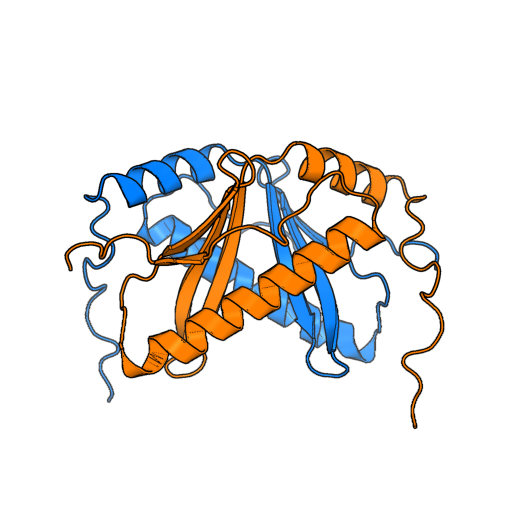217 0.077 12.609 1 90.62 85 PHE B N 1
ATOM 1589 C CA . PHE B 1 85 ? 2.203 -0.438 13.523 1 90.62 85 PHE B CA 1
ATOM 1590 C C . PHE B 1 85 ? 2.648 -0.281 14.969 1 90.62 85 PHE B C 1
ATOM 1592 O O . PHE B 1 85 ? 1.86 0.123 15.828 1 90.62 85 PHE B O 1
ATOM 1599 N N . LYS B 1 86 ? 3.832 -0.555 15.219 1 90.31 86 LYS B N 1
ATOM 1600 C CA . LYS B 1 86 ? 4.371 -0.414 16.562 1 90.31 86 LYS B CA 1
ATOM 1601 C C . LYS B 1 86 ? 4.418 1.051 16.984 1 90.31 86 LYS B C 1
ATOM 1603 O O . LYS B 1 86 ? 4 1.397 18.094 1 90.31 86 LYS B O 1
ATOM 1608 N N . LEU B 1 87 ? 4.895 1.848 16.125 1 84.38 87 LEU B N 1
ATOM 1609 C CA . LEU B 1 87 ? 5.059 3.268 16.406 1 84.38 87 LEU B CA 1
ATOM 1610 C C . LEU B 1 87 ? 3.721 3.91 16.75 1 84.38 87 LEU B C 1
ATOM 1612 O O . LEU B 1 87 ? 3.65 4.77 17.641 1 84.38 87 LEU B O 1
ATOM 1616 N N . TYR B 1 88 ? 2.717 3.496 16.094 1 84 88 TYR B N 1
ATOM 1617 C CA . TYR B 1 88 ? 1.425 4.148 16.281 1 84 88 TYR B CA 1
ATOM 1618 C C . TYR B 1 88 ? 0.497 3.287 17.141 1 84 88 TYR B C 1
ATOM 1620 O O . TYR B 1 88 ? -0.701 3.564 17.234 1 84 88 TYR B O 1
ATOM 1628 N N . ASP B 1 89 ? 1.054 2.219 17.719 1 87.69 89 ASP B N 1
ATOM 1629 C CA . ASP B 1 89 ? 0.336 1.336 18.625 1 87.69 89 ASP B CA 1
ATOM 1630 C C . ASP B 1 89 ? -0.914 0.759 17.969 1 87.69 89 ASP B C 1
ATOM 1632 O O . ASP B 1 89 ? -2.004 0.805 18.547 1 87.69 89 ASP B O 1
ATOM 1636 N N . ILE B 1 90 ? -0.709 0.45 16.734 1 86.75 90 ILE B N 1
ATOM 1637 C CA . ILE B 1 90 ? -1.768 -0.254 16.016 1 86.75 90 ILE B CA 1
ATOM 1638 C C . ILE B 1 90 ? -1.75 -1.733 16.391 1 86.75 90 ILE B C 1
ATOM 1640 O O . ILE B 1 90 ? -0.681 -2.334 16.531 1 86.75 90 ILE B O 1
ATOM 1644 N N . GLY B 1 91 ? -2.867 -2.346 16.594 1 89.69 91 GLY B N 1
ATOM 1645 C CA . GLY B 1 91 ? -2.992 -3.717 17.062 1 89.69 91 GLY B CA 1
ATOM 1646 C C . GLY B 1 91 ? -2.684 -4.746 15.992 1 89.69 91 GLY B C 1
ATOM 1647 O O . GLY B 1 91 ? -3.412 -5.73 15.836 1 89.69 91 GLY B O 1
ATOM 1648 N N . LYS B 1 92 ? -1.721 -4.543 15.18 1 93.12 92 LYS B N 1
ATOM 1649 C CA . LYS B 1 92 ? -1.314 -5.488 14.141 1 93.12 92 LYS B CA 1
ATOM 1650 C C . LYS B 1 92 ? 0.148 -5.891 14.305 1 93.12 92 LYS B C 1
ATOM 1652 O O . LYS B 1 92 ? 0.985 -5.07 14.68 1 93.12 92 LYS B O 1
ATOM 1657 N N . ASP B 1 93 ? 0.407 -7.234 14.07 1 95 93 ASP B N 1
ATOM 1658 C CA . ASP B 1 93 ? 1.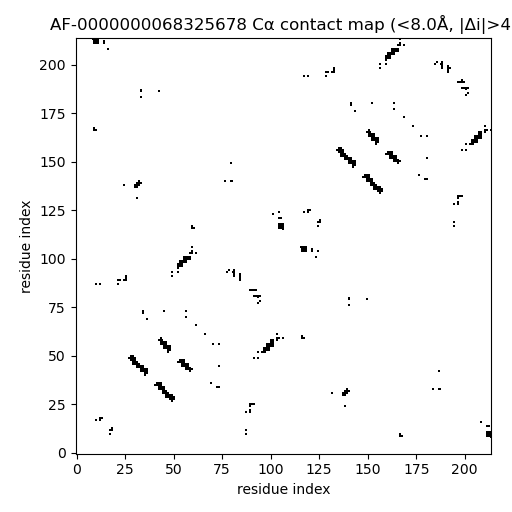749 -7.805 14.109 1 95 93 ASP B CA 1
ATOM 1659 C C . ASP B 1 93 ? 1.992 -8.727 12.922 1 95 93 ASP B C 1
ATOM 1661 O O . ASP B 1 93 ? 1.358 -9.781 12.805 1 95 93 ASP B O 1
ATOM 1665 N N . VAL B 1 94 ? 2.916 -8.32 12.078 1 96.75 94 VAL B N 1
ATOM 1666 C CA . VAL B 1 94 ? 3.113 -9.094 10.852 1 96.75 94 VAL B CA 1
ATOM 1667 C C . VAL B 1 94 ? 4.492 -9.742 10.867 1 96.75 94 VAL B C 1
ATOM 1669 O O . VAL B 1 94 ? 4.938 -10.297 9.859 1 96.75 94 VAL B O 1
ATOM 1672 N N . PHE B 1 95 ? 5.125 -9.766 11.891 1 93.25 95 PHE B N 1
ATOM 1673 C 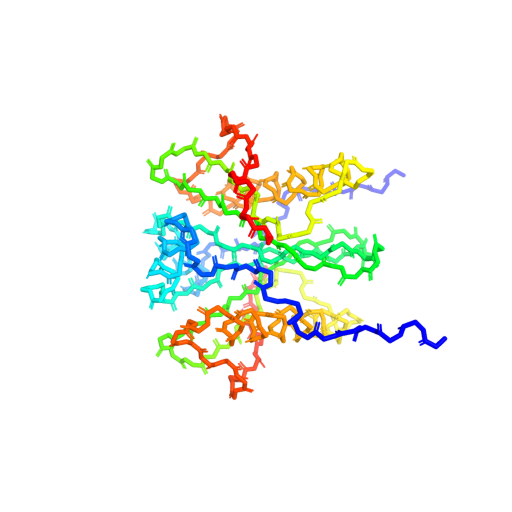CA . PHE B 1 95 ? 6.5 -10.234 12.016 1 93.25 95 PHE B CA 1
ATOM 1674 C C . PHE B 1 95 ? 6.598 -11.719 11.68 1 93.25 95 PHE B C 1
ATOM 1676 O O . PHE B 1 95 ? 7.57 -12.156 11.062 1 93.25 95 PHE B O 1
ATOM 1683 N N . GLN B 1 96 ? 5.566 -12.375 11.992 1 94.81 96 GLN B N 1
ATOM 1684 C CA . GLN B 1 96 ? 5.648 -13.828 11.844 1 94.81 96 GLN B CA 1
ATOM 1685 C C . GLN B 1 96 ? 4.91 -14.289 10.594 1 94.81 96 GLN B C 1
ATOM 1687 O O . GLN B 1 96 ? 4.738 -15.492 10.375 1 94.81 96 GLN B O 1
ATOM 1692 N N . PHE B 1 97 ? 4.469 -13.414 9.836 1 97.56 97 PHE B N 1
ATOM 1693 C CA . PHE B 1 97 ? 3.717 -13.82 8.656 1 97.56 97 PHE B CA 1
ATOM 1694 C C . PHE B 1 97 ? 4.633 -14.453 7.621 1 97.56 97 PHE B C 1
ATOM 1696 O O . PHE B 1 97 ? 5.75 -13.984 7.398 1 97.56 97 PHE B O 1
ATOM 1703 N N . SER B 1 98 ? 4.219 -15.516 7.023 1 96.75 98 SER B N 1
ATOM 1704 C CA . SER B 1 98 ? 4.961 -16.094 5.906 1 96.75 98 SER B CA 1
ATOM 1705 C C . SER B 1 98 ? 4.68 -15.336 4.609 1 96.75 98 SER B C 1
ATOM 1707 O O . SER B 1 98 ? 3.586 -14.797 4.422 1 96.75 98 SER B O 1
ATOM 1709 N N . ILE B 1 99 ? 5.68 -15.305 3.773 1 96.94 99 ILE B N 1
ATOM 1710 C CA . ILE B 1 99 ? 5.543 -14.68 2.465 1 96.94 99 ILE B CA 1
ATOM 1711 C C . ILE B 1 99 ? 5.57 -15.742 1.373 1 96.94 99 ILE B C 1
ATOM 1713 O O . ILE B 1 99 ? 6.488 -16.562 1.322 1 96.94 99 ILE B O 1
ATOM 1717 N N . ASP B 1 100 ? 4.523 -15.727 0.551 1 94.75 100 ASP B N 1
ATOM 1718 C CA . ASP B 1 100 ? 4.457 -16.703 -0.529 1 94.75 100 ASP B CA 1
ATOM 1719 C C . ASP B 1 100 ? 4.008 -16.047 -1.835 1 94.75 100 ASP B C 1
ATOM 1721 O O . ASP B 1 100 ? 3.342 -15.016 -1.821 1 94.75 100 ASP B O 1
ATOM 1725 N N . TRP B 1 101 ? 4.402 -16.75 -2.875 1 92.5 101 TRP B N 1
ATOM 1726 C CA . TRP B 1 101 ? 3.906 -16.344 -4.188 1 92.5 101 TRP B CA 1
ATOM 1727 C C . TRP B 1 101 ? 2.506 -16.906 -4.434 1 92.5 101 TRP B C 1
ATOM 1729 O O . TRP B 1 101 ? 2.223 -18.062 -4.113 1 92.5 101 TRP B O 1
ATOM 1739 N N . ALA B 1 102 ? 1.681 -16.016 -4.906 1 86.56 102 ALA B N 1
ATOM 1740 C CA . ALA B 1 102 ? 0.383 -16.531 -5.336 1 86.56 102 ALA B CA 1
ATOM 1741 C C . ALA B 1 102 ? 0.535 -17.484 -6.523 1 86.56 102 ALA B C 1
ATOM 1743 O O . ALA B 1 102 ? 1.416 -17.297 -7.363 1 86.56 102 ALA B O 1
ATOM 1744 N N . PRO B 1 103 ? -0.2 -18.531 -6.379 1 74.94 103 PRO B N 1
ATOM 1745 C CA . PRO B 1 103 ? -0.077 -19.469 -7.496 1 74.94 103 PRO B CA 1
ATOM 1746 C C . PRO B 1 103 ? -0.242 -18.781 -8.859 1 74.94 103 PRO B C 1
ATOM 1748 O O . PRO B 1 103 ? -0.939 -17.781 -8.961 1 74.94 103 PRO B O 1
ATOM 1751 N N . SER B 1 104 ? 0.799 -19.094 -9.734 1 59.91 104 SER B N 1
ATOM 1752 C CA . SER B 1 104 ? 0.908 -18.5 -11.062 1 59.91 104 SER B CA 1
ATOM 1753 C C . SER B 1 104 ? -0.455 -18.422 -11.742 1 59.91 104 SER B C 1
ATOM 1755 O O . SER B 1 104 ? -1.308 -19.281 -11.547 1 59.91 104 SER B O 1
ATOM 1757 N N . ILE B 1 105 ? -0.855 -17.172 -11.953 1 51.38 105 ILE B N 1
ATOM 1758 C CA . ILE B 1 105 ? -1.985 -17.062 -12.867 1 51.38 105 ILE B CA 1
ATOM 1759 C C . ILE B 1 105 ? -1.604 -17.625 -14.227 1 51.38 105 ILE B C 1
ATOM 1761 O O . ILE B 1 105 ? -0.551 -17.297 -14.773 1 51.38 105 ILE B O 1
ATOM 1765 N N . PRO B 1 106 ? -2.244 -18.75 -14.57 1 44.62 106 PRO B N 1
ATOM 1766 C CA . PRO B 1 106 ? -1.899 -19.219 -15.914 1 44.62 106 PRO B CA 1
ATOM 1767 C C . PRO B 1 106 ? -1.828 -18.094 -16.938 1 44.62 106 PRO B C 1
ATOM 1769 O O . PRO B 1 106 ? -2.605 -17.141 -16.859 1 44.62 106 PRO B O 1
ATOM 1772 N N . THR B 1 107 ? -0.703 -17.766 -17.328 1 40.41 107 THR B N 1
ATOM 1773 C CA . THR B 1 107 ? -0.637 -16.891 -18.484 1 40.41 107 THR B CA 1
ATOM 1774 C C . THR B 1 107 ? -1.395 -17.5 -19.672 1 40.41 107 THR B C 1
ATOM 1776 O O . THR B 1 107 ? -1.449 -18.734 -19.812 1 40.41 107 THR B O 1
#

Nearest PDB structures (foldseek):
  2hkp-assembly1_A  TM=6.308E-01  e=4.073E-03  Saccharomyces cerevisiae
  5b3r-assembly1_A  TM=5.387E-01  e=6.207E+00  Pseudomonas aeruginosa
  3l6n-assembly1_A  TM=4.350E-01  e=4.206E+00  Chryseobacterium indologenes
  3tdg-assembly1_A-2  TM=3.629E-01  e=9.774E+00  Helicobacter pylori
  3r2u-assembly1_A  TM=6.474E-01  e=2.649E+00  Staphylococcus aureus subsp. aureus COL

Organism: Vitis vinifera (NCBI:txid29760)

Solvent-accessible surface area (backbone atoms only — not comparable to full-atom values): 12526 Å² total; per-residue (Å²): 132,84,70,80,61,73,85,66,73,31,69,39,67,78,34,69,65,52,43,49,52,40,54,52,56,58,68,46,50,62,43,68,35,84,38,76,39,75,85,87,57,48,70,34,35,40,35,43,31,62,78,76,53,34,29,35,37,48,48,68,75,75,42,82,90,46,44,63,58,54,50,50,54,50,51,52,53,49,51,48,49,42,51,51,22,58,74,66,68,32,89,60,83,60,84,81,40,51,80,43,71,47,78,76,45,63,106,129,88,64,86,62,74,88,66,75,30,70,39,67,76,34,70,65,52,42,50,52,39,54,53,57,58,68,47,52,62,41,69,34,84,39,77,37,74,87,86,58,48,69,34,36,40,35,42,29,63,80,75,53,35,28,36,37,47,50,70,75,75,42,84,89,47,44,62,59,54,49,51,53,49,51,52,52,50,50,47,50,40,53,50,23,58,74,68,67,33,89,61,83,60,84,81,40,50,79,42,70,47,76,75,46,67,110

pLDDT: mean 80.44, std 20.86, range [19.03, 97.56]